Protein AF-A0A8H3LGA5-F1 (afdb_monomer_lite)

Organism: NCBI:txid94130

Radius of gyration: 22.81 Å; chains: 1; bounding box: 51×52×72 Å

Sequence (312 aa):
MRKHITNTSYFEELDINDTTAGVIRIVDDDLDWKPFFTKWEYNLRKLVKERYGKAQAGRDFMNAYFDWDAAVFPQPYGLIKLHKQPPKLRYI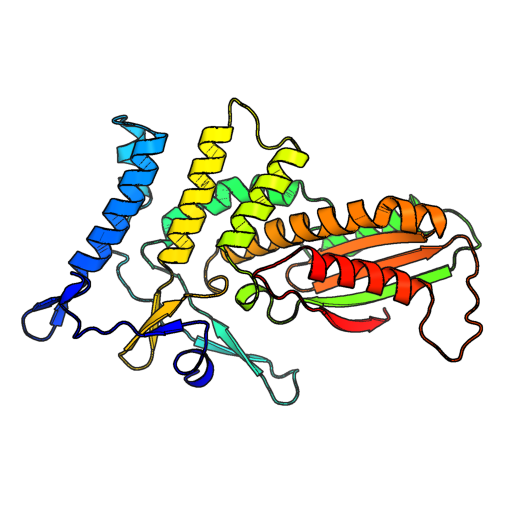TPMVGWMNKKVAVYVVGFLQLYIEKCKWILAFSTQLINLIEADISNRLLVSQNKSLWVGTFDVQDMYNQIDYCEALQIIYDFAKEEGWVDSKNKKHWNFVLNLVHWVCQTAYITYDGHFYKQIRGLPMGSLLSPVIANLFMTGVEDKATKALESYYETVSTTLAYYQYLDDIIIITTSHMVRIDDSEGCSPLEEDAGTLLCEISKAVVDSSIAFDYTGDA

pLDDT: mean 87.79, std 10.49, range [47.19, 98.38]

Secondary structure (DSSP, 8-state):
-HHHHTTSSSEEE--TT-GGGS--EEETTEEE-HHHHHHHHHHHHHHHHHHHTTSHHHHHHHHHH--SS-B-PPPPEEEEETTSSSPEEEEE---TTBTTHHHHHHHHHHHHHHHTT-SSB-SSTTHHHHHHHHHIIIIISSSTT-EEEEEEEEETTHHHH--HHHHHHHHHHHHHHTT---TTTHHHHHHHHHHHHHHHHT-EEEETTEEEEE-SS--TT-TTHHHHHHHHHHHHHHHHHHHHHHHHHHHTEEEEEEEETTEEEEEEEESS----SSSS--HHHHHHHHHHHHHHHT-SSS---EEEEEE-

Foldseek 3Di:
DCCVEPVDPFKDFDDQVPCVPQQWDQDPNDIHRVSNLVVLLVLLLVLLCLQQPPDPVSVVCSVQQFDPVLCDFFAKDWDWQVVDVVIDTDIARACVSHRLQSLLVVLCVVLVVVLVVQPQEDPDPVVVVVVVVVCCCPPFPVDPQKDKWKFKKFWPVQQQQDFLVQLLVLLVVLCVVVVVDDPVCVSVSVSSSSSSVSSLQRRKHDDPNIIIRRPGGHRRNHPNSQSSSSSSLSSLLVQLCVVCVVVCVVQQKDWRWHDHRRMIMIMIMHNDPPDDPDPDDDVRVVVVVSSQVSSQVSDDRGGIDMDTPDID

Structure (mmCIF, N/CA/C/O backbone):
data_AF-A0A8H3LGA5-F1
#
_entry.id   AF-A0A8H3LGA5-F1
#
loop_
_atom_site.group_PDB
_atom_site.id
_atom_site.type_symbol
_atom_site.label_atom_id
_atom_site.label_alt_id
_atom_site.label_comp_id
_atom_site.label_asym_id
_atom_site.label_entity_id
_atom_site.label_seq_id
_atom_site.pdbx_PDB_ins_code
_atom_site.Cartn_x
_atom_site.Cartn_y
_atom_site.Cartn_z
_atom_site.occupancy
_atom_site.B_iso_or_equiv
_atom_site.auth_seq_id
_atom_site.auth_comp_id
_atom_site.auth_asym_id
_atom_site.auth_atom_id
_atom_site.pdbx_PDB_model_num
ATOM 1 N N . MET A 1 1 ? -5.546 -22.488 7.099 1.00 85.19 1 MET A N 1
ATOM 2 C CA . MET A 1 1 ? -5.788 -21.220 7.812 1.00 85.19 1 MET A CA 1
ATOM 3 C C . MET A 1 1 ? -4.874 -21.066 9.021 1.00 85.19 1 MET A C 1
ATOM 5 O O . MET A 1 1 ? -4.007 -20.218 8.938 1.00 85.19 1 MET A O 1
ATOM 9 N N . ARG A 1 2 ? -4.952 -21.925 10.054 1.00 85.94 2 ARG A N 1
ATOM 10 C CA . ARG A 1 2 ? -4.092 -21.889 11.265 1.00 85.94 2 ARG A CA 1
ATOM 11 C C . ARG A 1 2 ? -2.638 -21.444 11.040 1.00 85.94 2 ARG A C 1
ATOM 13 O O . ARG A 1 2 ? -2.214 -20.461 11.626 1.00 85.94 2 ARG A O 1
ATOM 20 N N . LYS A 1 3 ? -1.910 -22.098 10.120 1.00 85.94 3 LYS A N 1
ATOM 21 C CA . LYS A 1 3 ? -0.508 -21.764 9.788 1.00 85.94 3 LYS A CA 1
ATOM 22 C C . LYS A 1 3 ? -0.273 -20.310 9.344 1.00 85.94 3 LYS A C 1
ATOM 24 O O . LYS A 1 3 ? 0.838 -19.840 9.502 1.00 85.94 3 LYS A O 1
ATOM 29 N N . HIS A 1 4 ? -1.275 -19.629 8.785 1.00 85.44 4 HIS A N 1
ATOM 30 C CA . HIS A 1 4 ? -1.175 -18.232 8.348 1.00 85.44 4 HIS A CA 1
ATOM 31 C C . HIS A 1 4 ? -1.470 -17.222 9.469 1.00 85.44 4 HIS A C 1
ATOM 33 O O . HIS A 1 4 ? -1.112 -16.058 9.327 1.00 85.44 4 HIS A O 1
ATOM 39 N N . ILE A 1 5 ? -2.096 -17.653 10.571 1.00 86.69 5 ILE A N 1
ATOM 40 C CA . ILE A 1 5 ? -2.553 -16.763 11.650 1.00 86.69 5 ILE A CA 1
ATOM 41 C C . ILE A 1 5 ? -1.759 -16.991 12.939 1.00 86.69 5 ILE A C 1
ATOM 43 O O . ILE A 1 5 ? -1.268 -16.037 13.515 1.00 86.69 5 ILE A O 1
ATOM 47 N N . THR A 1 6 ? -1.590 -18.236 13.391 1.00 82.94 6 THR A N 1
ATOM 48 C CA . THR A 1 6 ? -1.057 -18.499 14.744 1.00 82.94 6 THR A CA 1
ATOM 49 C C . THR A 1 6 ? 0.467 -18.584 14.810 1.00 82.94 6 THR A C 1
ATOM 51 O O . THR A 1 6 ? 1.045 -18.433 15.876 1.00 82.94 6 THR A O 1
ATOM 54 N N . ASN A 1 7 ? 1.132 -18.870 13.687 1.00 73.50 7 ASN A N 1
ATOM 55 C CA . ASN A 1 7 ? 2.577 -19.129 13.640 1.00 73.50 7 ASN A CA 1
ATOM 56 C C . ASN A 1 7 ? 3.253 -18.232 12.598 1.00 73.50 7 ASN A C 1
ATOM 58 O O . ASN A 1 7 ? 4.043 -18.711 11.781 1.00 73.50 7 ASN A O 1
ATOM 62 N N . THR A 1 8 ? 2.891 -16.951 12.565 1.00 80.94 8 THR A N 1
ATOM 63 C CA . THR A 1 8 ? 3.425 -16.001 11.586 1.00 80.94 8 THR A CA 1
ATOM 64 C C . THR A 1 8 ? 3.861 -14.705 12.245 1.00 80.94 8 THR A C 1
ATOM 66 O O . THR A 1 8 ? 3.435 -14.377 13.343 1.00 80.94 8 THR A O 1
ATOM 69 N N . SER A 1 9 ? 4.698 -13.947 11.540 1.00 84.25 9 SER A N 1
ATOM 70 C CA . SER A 1 9 ? 5.025 -12.561 11.878 1.00 84.25 9 SER A CA 1
ATOM 71 C C . SER A 1 9 ? 3.945 -11.566 11.429 1.00 84.25 9 SER A C 1
ATOM 73 O O . SER A 1 9 ? 4.131 -10.361 11.577 1.00 84.25 9 SER A O 1
ATOM 75 N N . TYR A 1 10 ? 2.835 -12.044 10.852 1.00 86.88 10 TYR A N 1
ATOM 76 C CA . TYR A 1 10 ? 1.768 -11.194 10.317 1.00 86.88 10 TYR A CA 1
ATOM 77 C C . TYR A 1 10 ? 0.690 -10.870 11.341 1.00 86.88 10 TYR A C 1
ATOM 79 O O . TYR A 1 10 ? 0.055 -9.819 11.235 1.00 86.88 10 TYR A O 1
ATOM 87 N N . PHE A 1 11 ? 0.490 -11.748 12.324 1.00 91.88 11 PHE A N 1
ATOM 88 C CA . PHE A 1 11 ? -0.564 -11.622 13.317 1.00 91.88 11 PHE A CA 1
ATOM 89 C C . PHE A 1 11 ? -0.024 -11.803 14.730 1.00 91.88 11 PHE A C 1
ATOM 91 O O . PHE A 1 11 ? 0.799 -12.674 14.991 1.00 91.88 11 PHE A O 1
ATOM 98 N N . GLU A 1 12 ? -0.535 -10.983 15.639 1.00 91.94 12 GLU A N 1
ATOM 99 C CA . GLU A 1 12 ? -0.275 -11.060 17.072 1.00 91.94 12 GLU A CA 1
ATOM 100 C C . GLU A 1 12 ? -1.580 -11.419 17.780 1.00 91.94 12 GLU A C 1
ATOM 102 O O . GLU A 1 12 ? -2.598 -10.752 17.574 1.00 91.94 12 GLU A O 1
ATOM 107 N N . GLU A 1 13 ? -1.572 -12.490 18.573 1.00 90.69 13 GLU A N 1
ATOM 108 C CA . GLU A 1 13 ? -2.734 -12.877 19.375 1.00 90.69 13 GLU A CA 1
ATOM 109 C C . GLU A 1 13 ? -2.942 -11.883 20.519 1.00 90.69 13 GLU A C 1
ATOM 111 O O . GLU A 1 13 ? -1.996 -11.494 21.201 1.00 90.69 13 GLU A O 1
ATOM 116 N N . LEU A 1 14 ? -4.188 -11.471 20.732 1.00 86.62 14 LEU A N 1
ATOM 117 C CA . LEU A 1 14 ? -4.560 -10.651 21.875 1.00 86.62 14 LEU A CA 1
ATOM 118 C C . LEU A 1 14 ? -4.757 -11.538 23.103 1.00 86.62 14 LEU A C 1
ATOM 120 O O . LEU A 1 14 ? -5.643 -12.394 23.111 1.00 86.62 14 LEU A O 1
ATOM 124 N N . ASP A 1 15 ? -3.996 -11.274 24.165 1.00 79.75 15 ASP A N 1
ATOM 125 C CA . ASP A 1 15 ? -4.268 -11.872 25.469 1.00 79.75 15 ASP A CA 1
ATOM 126 C C . ASP A 1 15 ? -5.510 -11.220 26.091 1.00 79.75 15 ASP A C 1
ATOM 128 O O . ASP A 1 15 ? -5.479 -10.096 26.593 1.00 79.75 15 ASP A O 1
ATOM 132 N N . ILE A 1 16 ? -6.632 -11.937 26.035 1.00 73.75 16 ILE A N 1
ATOM 133 C CA . ILE A 1 16 ? -7.909 -11.493 26.604 1.00 73.75 16 ILE A CA 1
ATOM 134 C C . ILE A 1 16 ? -7.923 -11.526 28.141 1.00 73.75 16 ILE A C 1
ATOM 136 O O . ILE A 1 16 ? -8.803 -10.917 28.750 1.00 73.75 16 ILE A O 1
ATOM 140 N N . ASN A 1 17 ? -6.961 -12.213 28.768 1.00 67.81 17 ASN A N 1
ATOM 141 C CA . ASN A 1 17 ? -6.813 -12.291 30.222 1.00 67.81 17 ASN A CA 1
ATOM 142 C C . ASN A 1 17 ? -5.864 -11.214 30.768 1.00 67.81 17 ASN A C 1
ATOM 144 O O . ASN A 1 17 ? -5.864 -10.944 31.974 1.00 67.81 17 ASN A O 1
ATOM 148 N N . ASP A 1 18 ? -5.092 -10.559 29.896 1.00 66.38 18 ASP A N 1
ATOM 149 C CA . ASP A 1 18 ? -4.253 -9.419 30.248 1.00 66.38 18 ASP A CA 1
ATOM 150 C C . ASP A 1 18 ? -5.116 -8.159 30.455 1.00 66.38 18 ASP A C 1
ATOM 152 O O . ASP A 1 18 ? -5.294 -7.286 29.599 1.00 66.38 18 ASP A O 1
ATOM 156 N N . THR A 1 19 ? -5.677 -8.060 31.659 1.00 53.44 19 THR A N 1
ATOM 157 C CA . THR A 1 19 ? -6.464 -6.901 32.111 1.00 53.44 19 THR A CA 1
ATOM 158 C C . THR A 1 19 ? -5.630 -5.626 32.300 1.00 53.44 19 THR A C 1
ATOM 160 O O . THR A 1 19 ? -6.195 -4.539 32.471 1.00 53.44 19 THR A O 1
ATOM 163 N N . THR A 1 20 ? -4.298 -5.710 32.219 1.00 50.62 20 THR A N 1
ATOM 164 C CA . THR A 1 20 ? -3.379 -4.614 32.556 1.00 50.62 20 THR A CA 1
ATOM 165 C C . THR A 1 20 ? -3.347 -3.492 31.513 1.00 50.62 20 THR A C 1
ATOM 167 O O . THR A 1 20 ? -2.878 -2.393 31.812 1.00 50.62 20 THR A O 1
ATOM 170 N N . ALA A 1 21 ? -3.911 -3.703 30.318 1.00 47.19 21 ALA A N 1
ATOM 171 C CA . ALA A 1 21 ? -3.937 -2.700 29.248 1.00 47.19 21 ALA A CA 1
ATOM 172 C C . ALA A 1 21 ? -5.324 -2.072 28.971 1.00 47.19 21 ALA A C 1
ATOM 174 O O . ALA A 1 21 ? -5.460 -1.283 28.030 1.00 47.19 21 ALA A O 1
ATOM 175 N N . GLY A 1 22 ? -6.358 -2.376 29.772 1.00 52.34 22 GLY A N 1
ATOM 176 C CA . GLY A 1 22 ? -7.701 -1.799 29.590 1.00 52.34 22 GLY A CA 1
ATOM 177 C C . GLY A 1 22 ? -8.329 -2.138 28.232 1.00 52.34 22 GLY A C 1
ATOM 178 O O . GLY A 1 22 ? -9.033 -1.313 27.652 1.00 52.34 22 GLY A O 1
ATOM 179 N N . VAL A 1 23 ? -8.012 -3.321 27.703 1.00 55.66 23 VAL A N 1
ATOM 180 C CA . VAL A 1 23 ? -8.328 -3.729 26.328 1.00 55.66 23 VAL A CA 1
ATOM 181 C C . VAL A 1 23 ? -9.693 -4.408 26.280 1.00 55.66 23 VAL A C 1
ATOM 183 O O . VAL A 1 23 ? -10.514 -4.036 25.453 1.00 55.66 23 VAL A O 1
ATOM 186 N N . ILE A 1 24 ? -9.984 -5.342 27.185 1.00 66.00 24 ILE A N 1
ATOM 187 C CA . ILE A 1 24 ? -11.225 -6.132 27.205 1.00 66.00 24 ILE A CA 1
ATOM 188 C C . ILE A 1 24 ? -11.650 -6.323 28.664 1.00 66.00 24 ILE A C 1
ATOM 190 O O . ILE A 1 24 ? -10.800 -6.398 29.554 1.00 66.00 24 ILE A O 1
ATOM 194 N N . ARG A 1 25 ? -12.956 -6.357 28.934 1.00 65.38 25 ARG A N 1
ATOM 195 C CA . ARG A 1 25 ? -13.506 -6.753 30.242 1.00 65.38 25 ARG A CA 1
ATOM 196 C C . ARG A 1 25 ? -14.306 -8.035 30.077 1.00 65.38 25 ARG A C 1
ATOM 198 O O . ARG A 1 25 ? -14.897 -8.238 29.029 1.00 65.38 25 ARG A O 1
ATOM 205 N N . ILE A 1 26 ? -14.352 -8.869 31.107 1.00 65.88 26 ILE A N 1
ATOM 206 C CA . ILE A 1 26 ? -15.317 -9.968 31.183 1.00 65.88 26 ILE A CA 1
ATOM 207 C C . ILE A 1 26 ? -16.444 -9.490 32.099 1.00 65.88 26 ILE A C 1
ATOM 209 O O . ILE A 1 26 ? -16.178 -9.068 33.228 1.00 65.88 26 ILE A O 1
ATOM 213 N N . VAL A 1 27 ? -17.674 -9.480 31.597 1.00 67.75 27 VAL A N 1
ATOM 214 C CA . VAL A 1 27 ? -18.881 -9.080 32.331 1.00 67.75 27 VAL A CA 1
ATOM 215 C C . VAL A 1 27 ? -19.890 -10.208 32.177 1.00 67.75 27 VAL A C 1
ATOM 217 O O . VAL A 1 27 ? -20.290 -10.499 31.060 1.00 67.75 27 VAL A O 1
ATOM 220 N N . ASP A 1 28 ? -20.274 -10.846 33.285 1.00 71.19 28 ASP A N 1
ATOM 221 C CA . ASP A 1 28 ? -21.236 -11.961 33.300 1.00 71.19 28 ASP A CA 1
ATOM 222 C C . ASP A 1 28 ? -20.875 -13.107 32.324 1.00 71.19 28 ASP A C 1
ATOM 224 O O . ASP A 1 28 ? -21.731 -13.619 31.613 1.00 71.19 28 ASP A O 1
ATOM 228 N N . ASP A 1 29 ? -19.590 -13.490 32.285 1.00 69.06 29 ASP A N 1
ATOM 229 C CA . ASP A 1 29 ? -18.992 -14.480 31.365 1.00 69.06 29 ASP A CA 1
ATOM 230 C C . ASP A 1 29 ? -18.956 -14.079 29.870 1.00 69.06 29 ASP A C 1
ATOM 232 O O . ASP A 1 29 ? -18.406 -14.819 29.050 1.00 69.06 29 ASP A O 1
ATOM 236 N N . ASP A 1 30 ? -19.417 -12.872 29.519 1.00 72.25 30 ASP A N 1
ATOM 237 C CA . ASP A 1 30 ? -19.314 -12.289 28.177 1.00 72.25 30 ASP A CA 1
ATOM 238 C C . ASP A 1 30 ? -18.120 -11.323 28.044 1.00 72.25 30 ASP A C 1
ATOM 240 O O . ASP A 1 30 ? -17.762 -10.579 28.962 1.00 72.25 30 ASP A O 1
ATOM 244 N N . LEU A 1 31 ? -17.504 -11.285 26.856 1.00 75.50 31 LEU A N 1
ATOM 245 C CA . LEU A 1 31 ? -16.425 -10.343 26.530 1.00 75.50 31 LEU A CA 1
ATOM 246 C C . LEU A 1 31 ? -16.997 -8.949 26.193 1.00 75.50 31 LEU A C 1
ATOM 248 O O . LEU A 1 31 ? -17.630 -8.756 25.154 1.00 75.50 31 LEU A O 1
ATOM 252 N N . ASP A 1 32 ? -16.715 -7.950 27.032 1.00 78.56 32 ASP A N 1
ATOM 253 C CA . ASP A 1 32 ? -16.985 -6.529 26.795 1.00 78.56 32 ASP A CA 1
ATOM 254 C C . ASP A 1 32 ? -15.804 -5.844 26.091 1.00 78.56 32 ASP A C 1
ATOM 256 O O . ASP A 1 32 ? -14.755 -5.538 26.672 1.00 78.56 32 ASP A O 1
ATOM 260 N N . TRP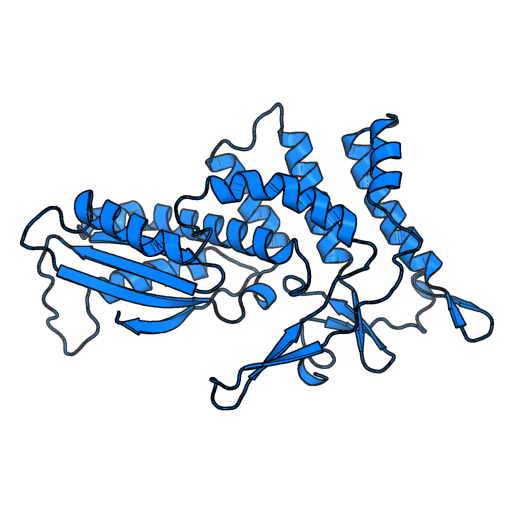 A 1 33 ? -16.025 -5.550 24.813 1.00 79.62 33 TRP A N 1
ATOM 261 C CA . TRP A 1 33 ? -15.074 -4.897 23.919 1.00 79.62 33 TRP A CA 1
ATOM 262 C C . TRP A 1 33 ? -15.128 -3.367 23.956 1.00 79.62 33 TRP A C 1
ATOM 264 O O . TRP A 1 33 ? -14.309 -2.709 23.310 1.00 79.62 33 TRP A O 1
ATOM 274 N N . LYS A 1 34 ? -16.062 -2.750 24.692 1.00 81.38 34 LYS A N 1
ATOM 275 C CA . LYS A 1 34 ? -16.199 -1.282 24.730 1.00 81.38 34 LYS A CA 1
ATOM 276 C C . LYS A 1 34 ? -14.901 -0.545 25.077 1.00 81.38 34 LYS A C 1
ATOM 278 O O . LYS A 1 34 ? -14.658 0.486 24.441 1.00 81.38 34 LYS A O 1
ATOM 283 N N . PRO A 1 35 ? -14.047 -1.009 26.014 1.00 82.38 35 PRO A N 1
ATOM 284 C CA . PRO A 1 35 ? -12.770 -0.349 26.290 1.00 82.38 35 PRO A CA 1
ATOM 285 C C . PRO A 1 35 ? -11.868 -0.276 25.050 1.00 82.38 35 PRO A C 1
ATOM 287 O O . PRO A 1 35 ? -11.319 0.785 24.737 1.00 82.38 35 PRO A O 1
ATOM 290 N N . PHE A 1 36 ? -11.804 -1.364 24.282 1.00 80.69 36 PHE A N 1
ATOM 291 C CA . PHE A 1 36 ? -11.071 -1.435 23.024 1.00 80.69 36 PHE A CA 1
ATOM 292 C C . PHE A 1 36 ? -11.588 -0.438 21.983 1.00 80.69 36 PHE A C 1
ATOM 294 O O . PHE A 1 36 ? -10.815 0.350 21.433 1.00 80.69 36 PHE A O 1
ATOM 301 N N . PHE A 1 37 ? -12.901 -0.425 21.738 1.00 85.44 37 PHE A N 1
ATOM 302 C CA . PHE A 1 37 ? -13.519 0.511 20.793 1.00 85.44 37 PHE A CA 1
ATOM 303 C C . PHE A 1 37 ? -13.337 1.966 21.234 1.00 85.44 37 PHE A C 1
ATOM 305 O O . PHE A 1 37 ? -13.025 2.821 20.409 1.00 85.44 37 PHE A O 1
ATOM 312 N N . THR A 1 38 ? -13.422 2.237 22.538 1.00 89.06 38 THR A N 1
ATOM 313 C CA . THR A 1 38 ? -13.193 3.572 23.113 1.00 89.06 38 THR A CA 1
ATOM 314 C C . THR A 1 38 ? -11.777 4.069 22.848 1.00 89.06 38 THR A C 1
ATOM 316 O O . THR A 1 38 ? -11.589 5.234 22.501 1.00 89.06 38 THR A O 1
ATOM 319 N N . LYS A 1 39 ? -10.769 3.197 22.950 1.00 89.19 39 LYS A N 1
ATOM 320 C CA . LYS A 1 39 ? -9.382 3.546 22.613 1.00 89.19 39 LYS A CA 1
ATOM 321 C C . LYS A 1 39 ? -9.252 3.966 21.146 1.00 89.19 39 LYS A C 1
ATOM 323 O O . LYS A 1 39 ? -8.622 4.985 20.853 1.00 89.19 39 LYS A O 1
ATOM 328 N N . TRP A 1 40 ? -9.844 3.208 20.225 1.00 91.19 40 TRP A N 1
ATOM 329 C CA . TRP A 1 40 ? -9.755 3.509 18.793 1.00 91.19 40 TRP A CA 1
ATOM 330 C C . TRP A 1 40 ? -10.550 4.742 18.393 1.00 91.19 40 TRP A C 1
ATOM 332 O O . TRP A 1 40 ? -10.045 5.558 17.617 1.00 91.19 40 TRP A O 1
ATOM 342 N N . GLU A 1 41 ? -11.730 4.914 18.977 1.00 93.88 41 GLU A N 1
ATOM 343 C CA . GLU A 1 41 ? -12.544 6.115 18.839 1.00 93.88 41 GLU A CA 1
ATOM 344 C C . GLU A 1 41 ? -11.779 7.355 19.305 1.00 93.88 41 GLU A C 1
ATOM 346 O O . GLU A 1 41 ? -11.677 8.334 18.562 1.00 93.88 41 GLU A O 1
ATOM 351 N N . TYR A 1 42 ? -11.169 7.293 20.491 1.00 94.81 42 TYR A N 1
ATOM 352 C CA . TYR A 1 42 ? -10.384 8.389 21.049 1.00 94.81 42 TYR A CA 1
ATOM 353 C C . TYR A 1 42 ? -9.205 8.759 20.141 1.00 94.81 42 TYR A C 1
ATOM 355 O O . TYR A 1 42 ? -8.976 9.942 19.861 1.00 94.81 42 TYR A O 1
ATOM 363 N N . ASN A 1 43 ? -8.480 7.756 19.636 1.00 95.19 43 ASN A N 1
ATOM 364 C CA . ASN A 1 43 ? -7.368 7.962 18.710 1.00 95.19 43 ASN A CA 1
ATOM 365 C C . ASN A 1 43 ? -7.834 8.641 17.414 1.00 95.19 43 ASN A C 1
ATOM 367 O O . ASN A 1 43 ? -7.222 9.621 16.988 1.00 95.19 43 ASN A O 1
ATOM 371 N N . LEU A 1 44 ? -8.948 8.190 16.826 1.00 96.88 44 LEU A N 1
ATOM 372 C CA . LEU A 1 44 ? -9.520 8.819 15.634 1.00 96.88 44 LEU A CA 1
ATOM 373 C C . LEU A 1 44 ? -9.960 10.259 15.922 1.00 96.88 44 LEU A C 1
ATOM 375 O O . LEU A 1 44 ? -9.620 11.183 15.182 1.00 96.88 44 LEU A O 1
ATOM 379 N N . ARG A 1 45 ? -10.660 10.479 17.038 1.00 96.56 45 ARG A N 1
ATOM 380 C CA . ARG A 1 45 ? -11.123 11.802 17.467 1.00 96.56 45 ARG A CA 1
ATOM 381 C C . ARG A 1 45 ? -9.967 12.778 17.650 1.00 96.56 45 ARG A C 1
ATOM 383 O O . ARG A 1 45 ? -10.116 13.956 17.319 1.00 96.56 45 ARG A O 1
ATOM 390 N N . LYS A 1 46 ? -8.818 12.315 18.150 1.00 96.88 46 LYS A N 1
ATOM 391 C CA . LYS A 1 46 ? -7.602 13.130 18.257 1.00 96.88 46 LYS A CA 1
ATOM 392 C C . LYS A 1 46 ? -7.131 13.600 16.876 1.00 96.88 46 LYS A C 1
ATOM 394 O O . LYS A 1 46 ? -6.969 14.806 16.695 1.00 96.88 46 LYS A O 1
ATOM 399 N N . LEU A 1 47 ? -7.025 12.696 15.899 1.00 97.19 47 LEU A N 1
ATOM 400 C CA . LEU A 1 47 ? -6.646 13.034 14.517 1.00 97.19 47 LEU A CA 1
ATOM 401 C C . LEU A 1 47 ? -7.625 14.033 13.880 1.00 97.19 47 LEU A C 1
ATOM 403 O O . LEU A 1 47 ? -7.230 15.027 13.268 1.00 97.19 47 LEU A O 1
ATOM 407 N N . VAL A 1 48 ? -8.926 13.812 14.070 1.00 97.44 48 VAL A N 1
ATOM 408 C CA . VAL A 1 48 ? -9.985 14.698 13.561 1.00 97.44 48 VAL A CA 1
ATOM 409 C C . VAL A 1 48 ? -9.904 16.080 14.211 1.00 97.44 48 VAL A C 1
ATOM 411 O O . VAL A 1 48 ? -10.041 17.098 13.531 1.00 97.44 48 VAL A O 1
ATOM 414 N N . LYS A 1 49 ? -9.622 16.151 15.515 1.00 96.06 49 LYS A N 1
ATOM 415 C CA . LYS A 1 49 ? -9.445 17.415 16.240 1.00 96.06 49 LYS A CA 1
ATOM 416 C C . LYS A 1 49 ? -8.193 18.170 15.792 1.00 96.06 49 LYS A C 1
ATOM 418 O O . LYS A 1 49 ? -8.236 19.394 15.719 1.00 96.06 49 LYS A O 1
ATOM 423 N N . GLU A 1 50 ? -7.106 17.479 15.461 1.00 95.44 50 GLU A N 1
ATOM 424 C CA . GLU A 1 50 ? -5.906 18.104 14.884 1.00 95.44 50 GLU A CA 1
ATOM 425 C C . GLU A 1 50 ? -6.205 18.761 13.525 1.00 95.44 50 GLU A C 1
ATOM 427 O O . GLU A 1 50 ? -5.675 19.833 13.224 1.00 95.44 50 GLU A O 1
ATOM 432 N N . ARG A 1 51 ? -7.113 18.177 12.728 1.00 94.75 51 ARG A N 1
ATOM 433 C CA . ARG A 1 51 ? -7.531 18.726 11.429 1.00 94.75 51 ARG A CA 1
ATOM 434 C C . ARG A 1 51 ? -8.563 19.852 11.532 1.00 94.75 51 ARG A C 1
ATOM 436 O O . ARG A 1 51 ? -8.404 20.874 10.862 1.00 94.75 51 ARG A O 1
ATOM 443 N N . TYR A 1 52 ? -9.626 19.654 12.309 1.00 95.50 52 TYR A N 1
ATOM 444 C CA . TYR A 1 52 ? -10.818 20.517 12.318 1.00 95.50 52 TYR A CA 1
ATOM 445 C C . TYR A 1 52 ? -10.965 21.365 13.593 1.00 95.50 52 TYR A C 1
ATOM 447 O O . TYR A 1 52 ? -11.869 22.197 13.690 1.00 95.50 52 TYR A O 1
ATOM 455 N N . GLY A 1 53 ? -10.110 21.179 14.600 1.00 93.19 53 GLY A N 1
ATOM 456 C CA . GLY A 1 53 ? -10.241 21.853 15.890 1.00 93.19 53 GLY A CA 1
ATOM 457 C C . GLY A 1 53 ? -11.559 21.507 16.592 1.00 93.19 53 GLY A C 1
ATOM 458 O O . GLY A 1 53 ? -11.954 20.347 16.674 1.00 93.19 53 GLY A O 1
ATOM 459 N N . LYS A 1 54 ? -12.250 22.527 17.118 1.00 89.50 54 LYS A N 1
ATOM 460 C CA . LYS A 1 54 ? -13.574 22.394 17.768 1.00 89.50 54 LYS A CA 1
ATOM 461 C C . LYS A 1 54 ? -14.755 22.600 16.799 1.00 89.50 54 LYS A C 1
ATOM 463 O O . LYS A 1 54 ? -15.893 22.753 17.253 1.00 89.50 54 LYS A O 1
ATOM 468 N N . ALA A 1 55 ? -14.492 22.653 15.492 1.00 93.06 55 ALA A N 1
ATOM 469 C CA . ALA A 1 55 ? -15.501 22.952 14.482 1.00 93.06 55 ALA A CA 1
ATOM 470 C C . ALA A 1 55 ? -16.574 21.855 14.369 1.00 93.06 55 ALA A C 1
ATOM 472 O O . ALA A 1 55 ? -16.325 20.687 14.674 1.00 93.06 55 ALA A O 1
ATOM 473 N N . GLN A 1 56 ? -17.758 22.236 13.873 1.00 95.00 56 GLN A N 1
ATOM 474 C CA . GLN A 1 56 ? -18.864 21.307 13.606 1.00 95.00 56 GLN A CA 1
ATOM 475 C C . GLN A 1 56 ? -18.446 20.190 12.638 1.00 95.00 56 GLN A C 1
ATOM 477 O O . GLN A 1 56 ? -18.716 19.031 12.922 1.00 95.00 56 GLN A O 1
ATOM 482 N N . ALA A 1 57 ? -17.647 20.513 11.615 1.00 94.81 57 ALA A N 1
ATOM 483 C CA . ALA A 1 57 ? -17.126 19.541 10.652 1.00 94.81 57 ALA A CA 1
ATOM 484 C C . ALA A 1 57 ? -16.389 18.349 11.297 1.00 94.81 57 ALA A C 1
ATOM 486 O O . ALA A 1 57 ? -16.465 17.233 10.797 1.00 94.81 57 ALA A O 1
ATOM 487 N N . GLY A 1 58 ? -15.699 18.555 12.429 1.00 96.00 58 GLY A N 1
ATOM 488 C CA . GLY A 1 58 ? -15.055 17.456 13.154 1.00 96.00 58 GLY A CA 1
ATOM 489 C C . GLY A 1 58 ? -16.062 16.527 13.840 1.00 96.00 58 GLY A C 1
ATOM 490 O O . GLY A 1 58 ? -15.868 15.315 13.865 1.00 96.00 58 GLY A O 1
ATOM 491 N N . ARG A 1 59 ? -17.164 17.079 14.369 1.00 95.00 59 ARG A N 1
ATOM 492 C CA . ARG A 1 59 ? -18.274 16.277 14.911 1.00 95.00 59 ARG A CA 1
ATOM 493 C C . ARG A 1 59 ? -18.979 15.513 13.796 1.00 95.00 59 ARG A C 1
ATOM 495 O O . ARG A 1 59 ? -19.214 14.320 13.951 1.00 95.00 59 ARG A O 1
ATOM 502 N N . ASP A 1 60 ? -19.235 16.179 12.674 1.00 97.12 60 ASP A N 1
ATOM 503 C CA . ASP A 1 60 ? -19.878 15.573 11.506 1.00 97.12 60 ASP A CA 1
ATOM 504 C C . ASP A 1 60 ? -19.039 14.414 10.957 1.00 97.12 60 ASP A C 1
ATOM 506 O O . ASP A 1 60 ? -19.581 13.352 10.662 1.00 97.12 60 ASP A O 1
ATOM 510 N N . PHE A 1 61 ? -17.710 14.571 10.909 1.00 97.19 61 PHE A N 1
ATOM 511 C CA . PHE A 1 61 ? -16.799 13.493 10.528 1.00 97.19 61 PHE A CA 1
ATOM 512 C C . PHE A 1 61 ? -16.932 12.281 11.458 1.00 97.19 61 PHE A C 1
ATOM 514 O O . PHE A 1 61 ? -17.118 11.165 10.980 1.00 97.19 61 PHE A O 1
ATOM 521 N N . MET A 1 62 ? -16.859 12.479 12.779 1.00 96.12 62 MET A N 1
ATOM 522 C CA . MET A 1 62 ? -16.967 11.362 13.728 1.00 96.12 62 MET A CA 1
ATOM 523 C C . MET A 1 62 ? -18.313 10.643 13.599 1.00 96.12 62 MET A C 1
ATOM 525 O O . MET A 1 62 ? -18.335 9.419 13.567 1.00 96.12 62 MET A O 1
ATOM 529 N N . ASN A 1 63 ? -19.411 11.390 13.454 1.00 94.81 63 ASN A N 1
ATOM 530 C CA . ASN A 1 63 ? -20.752 10.822 13.297 1.00 94.81 63 ASN A CA 1
ATOM 531 C C . ASN A 1 63 ? -20.919 10.046 11.981 1.00 94.81 63 ASN A C 1
ATOM 533 O O . ASN A 1 63 ? -21.649 9.060 11.933 1.00 94.81 63 ASN A O 1
ATOM 537 N N . ALA A 1 64 ? -20.268 10.496 10.906 1.00 95.19 64 ALA A N 1
ATOM 538 C CA . ALA A 1 64 ? -20.354 9.848 9.603 1.00 95.19 64 ALA A CA 1
ATOM 539 C C . ALA A 1 64 ? -19.467 8.598 9.506 1.00 95.19 64 ALA A C 1
ATOM 541 O O . ALA A 1 64 ? -19.862 7.615 8.875 1.00 95.19 64 ALA A O 1
ATOM 542 N N . TYR A 1 65 ? -18.271 8.632 10.103 1.00 94.88 65 TYR A N 1
ATOM 543 C CA . TYR A 1 65 ? -17.215 7.659 9.809 1.00 94.88 65 TYR A CA 1
ATOM 544 C C . TYR A 1 65 ? -16.822 6.742 10.970 1.00 94.88 65 TYR A C 1
ATOM 546 O O . TYR A 1 65 ? -16.138 5.754 10.713 1.00 94.88 65 TYR A O 1
ATOM 554 N N . PHE A 1 66 ? -17.254 7.006 12.206 1.00 91.88 66 PHE A N 1
ATOM 555 C CA . PHE A 1 66 ? -17.085 6.068 13.316 1.00 91.8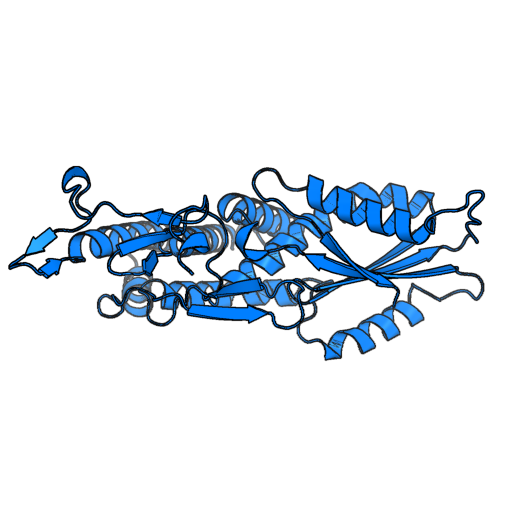8 66 PHE A CA 1
ATOM 556 C C . PHE A 1 66 ? -18.429 5.444 13.687 1.00 91.88 66 PHE A C 1
ATOM 558 O O . PHE A 1 66 ? -19.390 6.150 13.981 1.00 91.88 66 PHE A O 1
ATOM 565 N N . ASP A 1 67 ? -18.493 4.117 13.659 1.00 84.75 67 ASP A N 1
ATOM 566 C CA . ASP A 1 67 ? -19.715 3.360 13.898 1.00 84.75 67 ASP A CA 1
ATOM 567 C C . ASP A 1 67 ? -19.508 2.416 15.084 1.00 84.75 67 ASP A C 1
ATOM 569 O O . ASP A 1 67 ? -18.744 1.454 14.992 1.00 84.75 67 ASP A O 1
ATOM 573 N N . TRP A 1 68 ? -20.161 2.730 16.203 1.00 84.00 68 TRP A N 1
ATOM 574 C CA . TRP A 1 68 ? -20.092 1.933 17.428 1.00 84.00 68 TRP A CA 1
ATOM 575 C C . TRP A 1 68 ? -20.795 0.581 17.292 1.00 84.00 68 TRP A C 1
ATOM 577 O O . TRP A 1 68 ? -20.431 -0.355 18.002 1.00 84.00 68 TRP A O 1
ATOM 587 N N . ASP A 1 69 ? -21.750 0.463 16.368 1.00 81.75 69 ASP A N 1
ATOM 588 C CA . ASP A 1 69 ? -22.528 -0.757 16.157 1.00 81.75 69 ASP A CA 1
ATOM 589 C C . ASP A 1 69 ? -21.836 -1.705 15.156 1.00 81.75 69 ASP A C 1
ATOM 591 O O . ASP A 1 69 ? -22.134 -2.898 15.104 1.00 81.75 69 ASP A O 1
ATOM 595 N N . ALA A 1 70 ? -20.837 -1.216 14.408 1.00 77.50 70 ALA A N 1
ATOM 596 C CA . ALA A 1 70 ? -20.003 -1.989 13.476 1.00 77.50 70 ALA A CA 1
ATOM 597 C C . ALA A 1 70 ? -18.878 -2.796 14.173 1.00 77.50 70 ALA A C 1
ATOM 599 O O . ALA A 1 70 ? -17.790 -3.005 13.630 1.00 77.50 70 ALA A O 1
ATOM 600 N N . ALA A 1 71 ? -19.128 -3.242 15.403 1.00 72.06 71 ALA A N 1
ATOM 601 C CA . ALA A 1 71 ? -18.180 -3.917 16.286 1.00 72.06 71 ALA A CA 1
ATOM 602 C C . ALA A 1 71 ? -18.059 -5.436 16.029 1.00 72.06 71 ALA A C 1
ATOM 604 O O . ALA A 1 71 ? -17.788 -6.209 16.947 1.00 72.06 71 ALA A O 1
ATOM 605 N N . VAL A 1 72 ? -18.267 -5.888 14.790 1.00 82.44 72 VAL A N 1
ATOM 606 C CA . VAL A 1 72 ? -18.229 -7.316 14.439 1.00 82.44 72 VAL A CA 1
ATOM 607 C C . VAL A 1 72 ? -16.839 -7.689 13.942 1.00 82.44 72 VAL A C 1
ATOM 609 O O . VAL A 1 72 ? -16.449 -7.296 12.844 1.00 82.44 72 VAL A O 1
ATOM 612 N N . PHE A 1 73 ? -16.095 -8.453 14.744 1.00 86.19 73 PHE A N 1
ATOM 613 C CA . PHE A 1 73 ? -14.741 -8.878 14.389 1.00 86.19 73 PHE A CA 1
ATOM 614 C C . PHE A 1 73 ? -14.723 -9.658 13.063 1.00 86.19 73 PHE A C 1
ATOM 616 O O . PHE A 1 73 ? -15.432 -10.656 12.925 1.00 86.19 73 PHE A O 1
ATOM 623 N N . PRO A 1 74 ? -13.888 -9.242 12.096 1.00 91.19 74 PRO A N 1
ATOM 624 C CA . PRO A 1 74 ? -13.680 -9.956 10.845 1.00 91.19 74 PRO A CA 1
ATOM 625 C C . PRO A 1 74 ? -13.264 -11.414 11.038 1.00 91.19 74 PRO A C 1
ATOM 627 O O . PRO A 1 74 ? -12.258 -11.698 11.687 1.00 91.19 74 PRO A O 1
ATOM 630 N N . GLN A 1 75 ? -13.975 -12.340 10.398 1.00 92.44 75 GLN A N 1
ATOM 631 C CA . GLN A 1 75 ? -13.569 -13.743 10.339 1.00 92.44 75 GLN A CA 1
ATOM 632 C C . GLN A 1 75 ? -12.844 -14.019 9.011 1.00 92.44 75 GLN A C 1
ATOM 634 O O . GLN A 1 75 ? -13.439 -13.845 7.944 1.00 92.44 75 GLN A O 1
ATOM 639 N N . PRO A 1 76 ? -11.569 -14.442 9.028 1.00 92.81 76 PRO A N 1
ATOM 640 C CA . PRO A 1 76 ? -10.814 -14.687 7.816 1.00 92.81 76 PRO A CA 1
ATOM 641 C C . PRO A 1 76 ? -11.295 -15.960 7.120 1.00 92.81 76 PRO A C 1
ATOM 643 O O . PRO A 1 76 ? -11.631 -16.960 7.757 1.00 92.81 76 PRO A O 1
ATOM 646 N N . TYR A 1 77 ? -11.247 -15.955 5.793 1.00 92.62 77 TYR A N 1
ATOM 647 C CA . TYR A 1 77 ? -11.547 -17.123 4.966 1.00 92.62 77 TYR A CA 1
ATOM 648 C C . TYR A 1 77 ? -10.446 -17.347 3.936 1.00 92.62 77 TYR A C 1
ATOM 650 O O . TYR A 1 77 ? -9.611 -16.481 3.689 1.00 92.62 77 TYR A O 1
ATOM 658 N N . GLY A 1 78 ? -10.388 -18.554 3.379 1.00 91.69 78 GLY A N 1
ATOM 659 C CA . GLY A 1 78 ? -9.327 -18.959 2.467 1.00 91.69 78 GLY A CA 1
ATOM 660 C C . GLY A 1 78 ? -9.851 -19.263 1.073 1.00 91.69 78 GLY A C 1
ATOM 661 O O . GLY A 1 78 ? -10.857 -19.949 0.925 1.00 91.69 78 GLY A O 1
ATOM 662 N N . LEU A 1 79 ? -9.127 -18.798 0.062 1.00 91.88 79 LEU A N 1
ATOM 663 C CA . LEU A 1 79 ? -9.315 -19.142 -1.341 1.00 91.88 79 LEU A CA 1
ATOM 664 C C . LEU A 1 79 ? -8.137 -20.011 -1.785 1.00 91.88 79 LEU A C 1
ATOM 666 O O . LEU A 1 79 ? -6.977 -19.648 -1.587 1.00 91.88 79 LEU A O 1
ATOM 670 N N . ILE A 1 80 ? -8.411 -21.177 -2.364 1.00 90.75 80 ILE A N 1
ATOM 671 C CA . ILE A 1 80 ? -7.357 -22.099 -2.802 1.00 90.75 80 ILE A CA 1
ATOM 672 C C . ILE A 1 80 ? -6.912 -21.707 -4.214 1.00 90.75 80 ILE A C 1
ATOM 674 O O . ILE A 1 80 ? -7.708 -21.715 -5.151 1.00 90.75 80 ILE A O 1
ATOM 678 N N . LYS A 1 81 ? -5.623 -21.401 -4.385 1.00 87.12 81 LYS A N 1
ATOM 679 C CA . LYS A 1 81 ? -4.988 -21.218 -5.695 1.00 87.12 81 LYS A CA 1
ATOM 680 C C . LYS A 1 81 ? -4.690 -22.590 -6.307 1.00 87.12 81 LYS A C 1
ATOM 682 O O . LYS A 1 81 ? -3.602 -23.130 -6.120 1.00 87.12 81 LYS A O 1
ATOM 687 N N . LEU A 1 82 ? -5.668 -23.149 -7.027 1.00 89.25 82 LEU A N 1
ATOM 688 C CA . LEU A 1 82 ? -5.588 -24.485 -7.643 1.00 89.25 82 LEU A CA 1
ATOM 689 C C . LEU A 1 82 ? -4.521 -24.608 -8.747 1.00 89.25 82 LEU A C 1
ATOM 691 O O . LEU A 1 82 ? -4.074 -25.711 -9.034 1.00 89.25 82 LEU A O 1
ATOM 695 N N . HIS A 1 83 ? -4.109 -23.493 -9.354 1.00 82.31 83 HIS A N 1
ATOM 696 C CA . HIS A 1 83 ? -3.126 -23.464 -10.442 1.00 82.31 83 HIS A CA 1
ATOM 697 C C . HIS A 1 83 ? -1.658 -23.501 -9.967 1.00 82.31 83 HIS A C 1
ATOM 699 O O . HIS A 1 83 ? -0.761 -23.625 -10.793 1.00 82.31 83 HIS A O 1
ATOM 705 N N . LYS A 1 84 ? -1.379 -23.373 -8.659 1.00 81.12 84 LYS A N 1
ATOM 706 C CA . LYS A 1 84 ? -0.019 -23.514 -8.100 1.00 81.12 84 LYS A CA 1
ATOM 707 C C . LYS A 1 84 ? 0.202 -24.968 -7.657 1.00 81.12 84 LYS A C 1
ATOM 709 O O . LYS A 1 84 ? -0.739 -25.622 -7.212 1.00 81.12 84 LYS A O 1
ATOM 714 N N . GLN A 1 85 ? 1.439 -25.457 -7.745 1.00 85.12 85 GLN A N 1
ATOM 715 C CA . GLN A 1 85 ? 1.822 -26.805 -7.311 1.00 85.12 85 GLN A CA 1
ATOM 716 C C . GLN A 1 85 ? 2.907 -26.728 -6.217 1.00 85.12 85 GLN A C 1
ATOM 718 O O . GLN A 1 85 ? 4.000 -26.243 -6.503 1.00 85.12 85 GLN A O 1
ATOM 723 N N . PRO A 1 86 ? 2.633 -27.164 -4.967 1.00 89.12 86 PRO A N 1
ATOM 724 C CA . PRO A 1 86 ? 1.327 -27.602 -4.462 1.00 89.12 86 PRO A CA 1
ATOM 725 C C . PRO A 1 86 ? 0.315 -26.438 -4.383 1.00 89.12 86 PRO A C 1
ATOM 727 O O . PRO A 1 86 ? 0.734 -25.273 -4.333 1.00 89.12 86 PRO A O 1
ATOM 730 N N . PRO A 1 87 ? -1.005 -26.719 -4.328 1.00 88.19 87 PRO A N 1
ATOM 731 C CA . PRO A 1 87 ? -2.018 -25.680 -4.164 1.00 88.19 87 PRO A CA 1
ATOM 732 C C . PRO A 1 87 ? -1.731 -24.800 -2.946 1.00 88.19 87 PRO A C 1
ATOM 734 O O . PRO A 1 87 ? -1.518 -25.295 -1.836 1.00 88.19 87 PRO A O 1
ATOM 737 N N . LYS A 1 88 ? -1.734 -23.480 -3.149 1.00 88.56 88 LYS A N 1
ATOM 738 C CA . LYS A 1 88 ? -1.476 -22.490 -2.092 1.00 88.56 88 LYS A CA 1
ATOM 739 C C . LYS A 1 88 ? -2.788 -21.892 -1.585 1.00 88.56 88 LYS A C 1
ATOM 741 O O . LYS A 1 88 ? -3.699 -21.631 -2.367 1.00 88.56 88 LYS A O 1
ATOM 746 N N . LEU A 1 89 ? -2.887 -21.638 -0.281 1.00 88.81 89 LEU A N 1
ATOM 747 C CA . LEU A 1 89 ? -4.022 -20.924 0.307 1.00 88.81 89 LEU A CA 1
ATOM 748 C C . LEU A 1 89 ? -3.762 -19.413 0.257 1.00 88.81 89 LEU A C 1
ATOM 750 O O . LEU A 1 89 ? -2.751 -18.951 0.779 1.00 88.81 89 LEU A O 1
ATOM 754 N N . ARG A 1 90 ? -4.688 -18.645 -0.317 1.00 88.19 90 ARG A N 1
ATOM 755 C CA . ARG A 1 90 ? -4.767 -17.186 -0.169 1.00 88.19 90 ARG A CA 1
ATOM 756 C C . ARG A 1 90 ? -5.795 -16.898 0.919 1.00 88.19 90 ARG A C 1
ATOM 758 O O . ARG A 1 90 ? -6.981 -17.138 0.709 1.00 88.19 90 ARG A O 1
ATOM 765 N N . TYR A 1 91 ? -5.355 -16.458 2.093 1.00 90.00 91 TYR A N 1
ATOM 766 C CA . TYR A 1 91 ? -6.291 -16.010 3.122 1.00 90.00 91 TYR A CA 1
ATOM 767 C C . TYR A 1 91 ? -6.770 -14.593 2.806 1.00 90.00 91 TYR A C 1
ATOM 769 O O . TYR A 1 91 ? -6.051 -13.810 2.195 1.00 90.00 91 TYR A O 1
ATOM 777 N N . ILE A 1 92 ? -7.987 -14.274 3.222 1.00 91.31 92 ILE A N 1
ATOM 778 C CA . ILE A 1 92 ? -8.578 -12.945 3.141 1.00 91.31 92 ILE A CA 1
ATOM 779 C C . ILE A 1 92 ? -9.017 -12.564 4.546 1.00 91.31 92 ILE A C 1
ATOM 781 O O . ILE A 1 92 ? -9.637 -13.371 5.238 1.00 91.31 92 ILE A O 1
ATOM 785 N N . THR A 1 93 ? -8.702 -11.338 4.955 1.00 90.31 93 THR A N 1
ATOM 786 C CA . THR A 1 93 ? -9.170 -10.722 6.200 1.00 90.31 93 THR A CA 1
ATOM 787 C C . THR A 1 93 ? -10.295 -9.739 5.866 1.00 90.31 93 THR A C 1
ATOM 789 O O . THR A 1 93 ? -10.026 -8.572 5.578 1.00 90.31 93 THR A O 1
ATOM 792 N N . PRO A 1 94 ? -11.566 -10.186 5.799 1.00 89.19 94 PRO A N 1
ATOM 793 C CA . PRO A 1 94 ? -12.649 -9.346 5.310 1.00 89.19 94 PRO A CA 1
ATOM 794 C C . PRO A 1 94 ? -12.970 -8.250 6.318 1.00 89.19 94 PRO A C 1
ATOM 796 O O . PRO A 1 94 ? -13.753 -8.451 7.238 1.00 89.19 94 PRO A O 1
ATOM 799 N N . MET A 1 95 ? -12.453 -7.047 6.092 1.00 86.19 95 MET A N 1
ATOM 800 C CA . MET A 1 95 ? -12.773 -5.856 6.893 1.00 86.19 95 MET A CA 1
ATOM 801 C C . MET A 1 95 ? -14.189 -5.320 6.582 1.00 86.19 95 MET A C 1
ATOM 803 O O . MET A 1 95 ? -14.478 -4.124 6.656 1.00 86.19 95 MET A O 1
ATOM 807 N N . VAL A 1 96 ? -15.096 -6.214 6.182 1.00 76.56 96 VAL A N 1
ATOM 808 C CA . VAL A 1 96 ? -16.467 -5.921 5.784 1.00 76.56 96 VAL A CA 1
ATOM 809 C C . VAL A 1 96 ? -17.310 -5.811 7.047 1.00 76.56 96 VAL A C 1
ATOM 811 O O . VAL A 1 96 ? -17.517 -6.788 7.749 1.00 76.56 96 VAL A O 1
ATOM 814 N N . GLY A 1 97 ? -17.805 -4.605 7.327 1.00 80.62 97 GLY A N 1
ATOM 815 C CA . GLY A 1 97 ? -18.618 -4.352 8.521 1.00 80.62 97 GLY A CA 1
ATOM 816 C C . GLY A 1 97 ? -17.802 -4.078 9.782 1.00 80.62 97 GLY A C 1
ATOM 817 O O . GLY A 1 97 ? -18.392 -3.964 10.846 1.00 80.62 97 GLY A O 1
ATOM 818 N N . TRP A 1 98 ? -16.480 -3.929 9.657 1.00 89.62 98 TRP A N 1
ATOM 819 C CA . TRP A 1 98 ? -15.613 -3.526 10.759 1.00 89.62 98 TRP A CA 1
ATOM 820 C C . TRP A 1 98 ? -15.615 -2.007 10.975 1.00 89.62 98 TRP A C 1
ATOM 822 O O . TRP A 1 98 ? -15.832 -1.238 10.031 1.00 89.62 98 TRP A O 1
ATOM 832 N N . MET A 1 99 ? -15.313 -1.565 12.202 1.00 90.38 99 MET A N 1
ATOM 833 C CA . MET A 1 99 ? -15.385 -0.156 12.626 1.00 90.38 99 MET A CA 1
ATOM 834 C C . MET A 1 99 ? -14.604 0.817 11.729 1.00 90.38 99 MET A C 1
ATOM 836 O O . MET A 1 99 ? -14.985 1.976 11.579 1.00 90.38 99 MET A O 1
ATOM 840 N N . ASN A 1 100 ? -13.514 0.360 11.107 1.00 91.56 100 ASN A N 1
ATOM 841 C CA . ASN A 1 100 ? -12.647 1.210 10.294 1.00 91.56 100 ASN A CA 1
ATOM 842 C C . ASN A 1 100 ? -13.095 1.336 8.827 1.00 91.56 100 ASN A C 1
ATOM 844 O O . ASN A 1 100 ? -12.546 2.159 8.091 1.00 91.56 100 ASN A O 1
ATOM 848 N N . LYS A 1 101 ? -14.117 0.580 8.398 1.00 92.81 101 LYS A N 1
ATOM 849 C CA . LYS A 1 101 ? -14.565 0.521 6.999 1.00 92.81 101 LYS A CA 1
ATOM 850 C C . LYS A 1 101 ? -14.961 1.889 6.453 1.00 92.81 101 LYS A C 1
ATOM 852 O O . LYS A 1 101 ? -14.570 2.240 5.343 1.00 92.81 101 LYS A O 1
ATOM 857 N N . LYS A 1 102 ? -15.746 2.670 7.203 1.00 94.69 102 LYS A N 1
ATOM 858 C CA . LYS A 1 102 ? -16.227 3.979 6.724 1.00 94.69 102 LYS A CA 1
ATOM 859 C C . LYS A 1 102 ? -15.069 4.974 6.565 1.00 94.69 102 LYS A C 1
ATOM 861 O O . LYS A 1 102 ? -15.030 5.698 5.574 1.00 94.69 102 LYS A O 1
ATOM 866 N N . VAL A 1 103 ? -14.092 4.955 7.477 1.00 96.12 103 VAL A N 1
ATOM 867 C CA . VAL A 1 103 ? -12.852 5.741 7.345 1.00 96.12 103 VAL A CA 1
ATOM 868 C C . VAL A 1 103 ? -12.043 5.284 6.129 1.00 96.12 103 VAL A C 1
ATOM 870 O O . VAL A 1 103 ? -11.589 6.124 5.356 1.00 96.12 103 VAL A O 1
ATOM 873 N N . ALA A 1 104 ? -11.910 3.973 5.906 1.00 95.81 104 ALA A N 1
ATOM 874 C CA . ALA A 1 104 ? -11.233 3.437 4.728 1.00 95.81 104 ALA A CA 1
ATOM 875 C C . ALA A 1 104 ? -11.882 3.935 3.423 1.00 95.81 104 ALA A C 1
ATOM 877 O O . ALA A 1 104 ? -11.176 4.395 2.533 1.00 95.81 104 ALA A O 1
ATOM 878 N N . VAL A 1 105 ? -13.218 3.940 3.336 1.00 95.88 105 VAL A N 1
ATOM 879 C CA . VAL A 1 105 ? -13.959 4.480 2.177 1.00 95.88 105 VAL A CA 1
ATOM 880 C C . VAL A 1 105 ? -13.685 5.973 1.964 1.00 95.88 105 VAL A C 1
ATOM 882 O O . VAL A 1 105 ? -13.453 6.390 0.831 1.00 95.88 105 VAL A O 1
ATOM 885 N N . TYR A 1 106 ? -13.664 6.775 3.034 1.00 96.94 106 TYR A N 1
ATOM 886 C CA . TYR A 1 106 ? -13.313 8.198 2.946 1.00 96.94 106 TYR A CA 1
ATOM 887 C C . TYR A 1 106 ? -11.915 8.410 2.354 1.00 96.94 106 TYR A C 1
ATOM 889 O O . TYR A 1 106 ? -11.732 9.230 1.455 1.00 96.94 106 TYR A O 1
ATOM 897 N N . VAL A 1 107 ? -10.933 7.649 2.843 1.00 97.75 107 VAL A N 1
ATOM 898 C CA . VAL A 1 107 ? -9.543 7.724 2.381 1.00 97.75 107 VAL A CA 1
ATOM 899 C C . VAL A 1 107 ? -9.419 7.281 0.923 1.00 97.75 107 VAL A C 1
ATOM 901 O O . VAL A 1 107 ? -8.761 7.968 0.143 1.00 97.75 107 VAL A O 1
ATOM 904 N N . VAL A 1 108 ? -10.075 6.181 0.539 1.00 97.25 108 VAL A N 1
ATOM 905 C CA . VAL A 1 108 ? -10.109 5.696 -0.852 1.00 97.25 108 VAL A CA 1
ATOM 906 C C . VAL A 1 108 ? -10.622 6.789 -1.785 1.00 97.25 108 VAL A C 1
ATOM 908 O O . VAL A 1 108 ? -9.977 7.071 -2.788 1.00 97.25 108 VAL A O 1
ATOM 911 N N . GLY A 1 109 ? -11.717 7.468 -1.426 1.00 96.62 109 GLY A N 1
ATOM 912 C CA . GLY A 1 109 ? -12.276 8.551 -2.241 1.00 96.62 109 GLY A CA 1
ATOM 913 C C . GLY A 1 109 ? -11.303 9.708 -2.500 1.00 96.62 109 GLY A C 1
ATOM 914 O O . GLY A 1 109 ? -11.394 10.357 -3.537 1.00 96.62 109 GLY A O 1
ATOM 915 N N . PHE A 1 110 ? -10.355 9.954 -1.592 1.00 97.19 110 PHE A N 1
ATOM 916 C CA . PHE A 1 110 ? -9.308 10.955 -1.791 1.00 97.19 110 PHE A CA 1
ATOM 917 C C . PHE A 1 110 ? -8.125 10.411 -2.603 1.00 97.19 110 PHE A C 1
ATOM 919 O O . PHE A 1 110 ? -7.701 11.044 -3.567 1.00 97.19 110 PHE A O 1
ATOM 926 N N . LEU A 1 111 ? -7.582 9.250 -2.221 1.00 96.94 111 LEU A N 1
ATOM 927 C CA . LEU A 1 111 ? -6.361 8.701 -2.820 1.00 96.94 111 LEU A CA 1
ATOM 928 C C . LEU A 1 111 ? -6.573 8.169 -4.247 1.00 96.94 111 LEU A C 1
ATOM 930 O O . LEU A 1 111 ? -5.651 8.233 -5.059 1.00 96.94 111 LEU A O 1
ATOM 934 N N . GLN A 1 112 ? -7.782 7.715 -4.587 1.00 94.19 112 GLN A N 1
ATOM 935 C CA . GLN A 1 112 ? -8.103 7.219 -5.930 1.00 94.19 112 GLN A CA 1
ATOM 936 C C . GLN A 1 112 ? -7.890 8.286 -7.018 1.00 94.19 112 GLN A C 1
ATOM 938 O O . GLN A 1 112 ? -7.416 7.968 -8.104 1.00 94.19 112 GLN A O 1
ATOM 943 N N . LEU A 1 113 ? -8.128 9.564 -6.696 1.00 94.12 113 LEU A N 1
ATOM 944 C CA . LEU A 1 113 ? -7.903 10.701 -7.601 1.00 94.12 113 LEU A CA 1
ATOM 945 C C . LEU A 1 113 ? -6.432 10.870 -8.014 1.00 94.12 113 LEU A C 1
ATOM 947 O O . LEU A 1 113 ? -6.127 11.612 -8.949 1.00 94.12 113 LEU A O 1
ATOM 951 N N . TYR A 1 114 ? -5.512 10.260 -7.268 1.00 94.75 114 TYR A N 1
ATOM 952 C CA . TYR A 1 114 ? -4.079 10.298 -7.538 1.00 94.75 114 TYR A CA 1
ATOM 953 C C . TYR A 1 114 ? -3.604 9.043 -8.263 1.00 94.75 114 TYR A C 1
ATOM 955 O O . TYR A 1 114 ? -2.764 9.164 -9.146 1.00 94.75 114 TYR A O 1
ATOM 963 N N . ILE A 1 115 ? -4.211 7.882 -7.990 1.00 92.00 115 ILE A N 1
ATOM 964 C CA . ILE A 1 115 ? -4.013 6.664 -8.793 1.00 92.00 115 ILE A CA 1
ATOM 965 C C . ILE A 1 115 ? -4.290 6.939 -10.274 1.00 92.00 115 ILE A C 1
ATOM 967 O O . ILE A 1 115 ? -3.508 6.547 -11.130 1.00 92.00 115 ILE A O 1
ATOM 971 N N . GLU A 1 116 ? -5.363 7.671 -10.578 1.00 88.12 116 GLU A N 1
ATOM 972 C CA . GLU A 1 116 ? -5.743 8.027 -11.954 1.00 88.12 116 GLU A CA 1
ATOM 973 C C . GLU A 1 116 ? -4.711 8.911 -12.680 1.00 88.12 116 GLU A C 1
ATOM 975 O O . GLU A 1 116 ? -4.781 9.068 -13.897 1.00 88.12 116 GLU A O 1
ATOM 980 N N . LYS A 1 117 ? -3.757 9.501 -11.950 1.00 90.75 117 LYS A N 1
ATOM 981 C CA . LYS A 1 117 ? -2.667 10.315 -12.509 1.00 90.75 117 LYS A CA 1
ATOM 982 C C . LYS A 1 117 ? -1.386 9.512 -12.731 1.00 90.75 117 LYS A C 1
ATOM 984 O O . LYS A 1 117 ? -0.484 10.006 -13.406 1.00 90.75 117 LYS A O 1
ATOM 989 N N . CYS A 1 118 ? -1.283 8.314 -12.159 1.00 89.56 118 CYS A N 1
ATOM 990 C CA . CYS A 1 118 ? -0.114 7.456 -12.298 1.00 89.56 118 CYS A CA 1
ATOM 991 C C . CYS A 1 118 ? -0.074 6.855 -13.706 1.00 89.56 118 CYS A C 1
ATOM 993 O O . CYS A 1 118 ? -1.009 6.181 -14.128 1.00 89.56 118 CYS A O 1
ATOM 995 N N . LYS A 1 119 ? 1.023 7.083 -14.434 1.00 78.75 119 LYS A N 1
ATOM 996 C CA . LYS A 1 119 ? 1.133 6.730 -15.861 1.00 78.75 119 LYS A CA 1
ATOM 997 C C . LYS A 1 119 ? 1.199 5.224 -16.126 1.00 78.75 119 LYS A C 1
ATOM 999 O O . LYS A 1 119 ? 0.745 4.776 -17.171 1.00 78.75 119 LYS A O 1
ATOM 1004 N N . TRP A 1 120 ? 1.783 4.469 -15.202 1.00 80.38 120 TRP A N 1
ATOM 1005 C CA . TRP A 1 120 ? 2.102 3.046 -15.364 1.00 80.38 120 TRP A CA 1
ATOM 1006 C C . TRP A 1 120 ? 1.043 2.110 -14.763 1.00 80.38 120 TRP A C 1
ATOM 1008 O O . TRP A 1 120 ? 1.076 0.910 -15.029 1.00 80.38 120 TRP A O 1
ATOM 1018 N N . ILE A 1 121 ? 0.086 2.638 -13.989 1.00 88.12 121 ILE A N 1
ATOM 1019 C CA . ILE A 1 121 ? -1.004 1.838 -13.420 1.00 88.12 121 ILE A CA 1
ATOM 1020 C C . ILE A 1 121 ? -2.114 1.685 -14.456 1.00 88.12 121 ILE A C 1
ATOM 1022 O O . ILE A 1 121 ? -2.729 2.655 -14.899 1.00 88.12 121 ILE A O 1
ATOM 1026 N N . LEU A 1 122 ? -2.442 0.439 -14.766 1.00 87.56 122 LEU A N 1
ATOM 1027 C CA . LEU A 1 122 ? -3.607 0.082 -15.557 1.00 87.56 122 LEU A CA 1
ATOM 1028 C C . LEU A 1 122 ? -4.849 0.084 -14.663 1.00 87.56 122 LEU A C 1
ATOM 1030 O O . LEU A 1 122 ? -4.909 -0.626 -13.659 1.00 87.56 122 LEU A O 1
ATOM 1034 N N . ALA A 1 123 ? -5.882 0.839 -15.039 1.00 82.88 123 ALA A N 1
ATOM 1035 C CA . ALA A 1 123 ? -7.154 0.797 -14.317 1.00 82.88 123 ALA A CA 1
ATOM 1036 C C . ALA A 1 123 ? -7.915 -0.508 -14.606 1.00 82.88 123 ALA A C 1
ATOM 1038 O O . ALA A 1 123 ? -8.565 -1.070 -13.724 1.00 82.88 123 ALA A O 1
ATOM 1039 N N . PHE A 1 124 ? -7.813 -1.006 -15.843 1.00 83.19 124 PHE A N 1
ATOM 1040 C CA . PHE A 1 124 ? -8.447 -2.243 -16.303 1.00 83.19 124 PHE A CA 1
ATOM 1041 C C . PHE A 1 124 ? -7.545 -2.946 -17.321 1.00 83.19 124 PHE A C 1
ATOM 1043 O O . PHE A 1 124 ? -6.869 -2.284 -18.109 1.00 83.19 124 PHE A O 1
ATOM 1050 N N . SER A 1 125 ? -7.600 -4.278 -17.377 1.00 80.38 125 SER A N 1
ATOM 1051 C CA . SER A 1 125 ? -6.758 -5.086 -18.274 1.00 80.38 125 SER A CA 1
ATOM 1052 C C . SER A 1 125 ? -6.899 -4.720 -19.758 1.00 80.38 125 SER A C 1
ATOM 1054 O O . SER A 1 125 ? -5.932 -4.787 -20.510 1.00 80.38 125 SER A O 1
ATOM 1056 N N . THR A 1 126 ? -8.075 -4.258 -20.192 1.00 83.50 126 THR A N 1
ATOM 1057 C CA . THR A 1 126 ? -8.328 -3.869 -21.589 1.00 83.50 126 THR A CA 1
ATOM 1058 C C . THR A 1 126 ? -7.622 -2.580 -22.013 1.00 83.50 126 THR A C 1
ATOM 1060 O O . THR A 1 126 ? -7.565 -2.294 -23.205 1.00 83.50 126 THR A O 1
ATOM 1063 N N . GLN A 1 127 ? -7.098 -1.780 -21.075 1.00 85.75 127 GLN A N 1
ATOM 1064 C CA . GLN A 1 127 ? -6.342 -0.565 -21.407 1.00 85.75 127 GLN A CA 1
ATOM 1065 C C . GLN A 1 127 ? -4.944 -0.874 -21.948 1.00 85.75 127 GLN A C 1
ATOM 1067 O O . GLN A 1 127 ? -4.413 -0.078 -22.720 1.00 85.75 127 GLN A O 1
ATOM 1072 N N . LEU A 1 128 ? -4.379 -2.027 -21.576 1.00 87.06 128 LEU A N 1
ATOM 1073 C CA . LEU A 1 128 ? -3.016 -2.419 -21.923 1.00 87.06 128 LEU A CA 1
ATOM 1074 C C . LEU A 1 128 ? -2.767 -2.370 -23.434 1.00 87.06 128 LEU A C 1
ATOM 1076 O O . LEU A 1 128 ? -1.780 -1.788 -23.865 1.00 87.06 128 LEU A O 1
ATOM 1080 N N . ILE A 1 129 ? -3.680 -2.935 -24.233 1.00 85.75 129 ILE A N 1
ATOM 1081 C CA . ILE A 1 129 ? -3.526 -3.018 -25.694 1.00 85.75 129 ILE A CA 1
ATOM 1082 C C . ILE A 1 129 ? -3.382 -1.617 -26.293 1.00 85.75 129 ILE A C 1
ATOM 1084 O O . ILE A 1 129 ? -2.422 -1.349 -27.006 1.00 85.75 129 ILE A O 1
ATOM 1088 N N . ASN A 1 130 ? -4.283 -0.700 -25.930 1.00 85.81 130 ASN A N 1
ATOM 1089 C CA . ASN A 1 130 ? -4.271 0.665 -26.457 1.00 85.81 130 ASN A CA 1
ATOM 1090 C C . ASN A 1 130 ? -2.996 1.427 -26.061 1.00 85.81 130 ASN A C 1
ATOM 1092 O O . ASN A 1 130 ? -2.479 2.217 -26.848 1.00 85.81 130 ASN A O 1
ATOM 1096 N N . LEU A 1 131 ? -2.494 1.208 -24.839 1.00 85.94 131 LEU A N 1
ATOM 1097 C CA . LEU A 1 131 ? -1.265 1.846 -24.368 1.00 85.94 131 LEU A CA 1
ATOM 1098 C C . LEU A 1 131 ? -0.032 1.283 -25.076 1.00 85.94 131 LEU A C 1
ATOM 1100 O O . LEU A 1 131 ? 0.797 2.063 -25.538 1.00 85.94 131 LEU A O 1
ATOM 1104 N N . ILE A 1 132 ? 0.049 -0.040 -25.239 1.00 85.00 132 ILE A N 1
ATOM 1105 C CA . ILE A 1 132 ? 1.125 -0.686 -25.993 1.00 85.00 132 ILE A CA 1
ATOM 1106 C C . ILE A 1 132 ? 1.113 -0.217 -27.449 1.00 85.00 132 ILE A C 1
ATOM 1108 O O . ILE A 1 132 ? 2.164 0.150 -27.959 1.00 85.00 132 ILE A O 1
ATOM 1112 N N . GLU A 1 133 ? -0.037 -0.184 -28.124 1.00 84.88 133 GLU A N 1
ATOM 1113 C CA . GLU A 1 133 ? -0.136 0.289 -29.514 1.00 84.88 133 GLU A CA 1
ATOM 1114 C C . GLU A 1 133 ? 0.326 1.744 -29.660 1.00 84.88 133 GLU A C 1
ATOM 1116 O O . GLU A 1 133 ? 1.072 2.079 -30.590 1.00 84.88 133 GLU A O 1
ATOM 1121 N N . ALA A 1 134 ? -0.073 2.607 -28.721 1.00 84.12 134 ALA A N 1
ATOM 1122 C CA . ALA A 1 134 ? 0.377 3.990 -28.676 1.00 84.12 134 ALA A CA 1
ATOM 1123 C C . ALA A 1 134 ? 1.893 4.081 -28.441 1.00 84.12 134 ALA A C 1
ATOM 1125 O O . ALA A 1 134 ? 2.583 4.803 -29.160 1.00 84.12 134 ALA A O 1
ATOM 1126 N N . ASP A 1 135 ? 2.437 3.329 -27.486 1.00 84.25 135 ASP A N 1
ATOM 1127 C CA . ASP A 1 135 ? 3.866 3.337 -27.178 1.00 84.25 135 ASP A CA 1
ATOM 1128 C C . ASP A 1 135 ? 4.713 2.734 -28.301 1.00 84.25 135 ASP A C 1
ATOM 1130 O O . ASP A 1 135 ? 5.767 3.278 -28.632 1.00 84.25 135 ASP A O 1
ATOM 1134 N N . ILE A 1 136 ? 4.242 1.672 -28.954 1.00 80.19 136 ILE A N 1
ATOM 1135 C CA . ILE A 1 136 ? 4.843 1.105 -30.166 1.00 80.19 136 ILE A CA 1
ATOM 1136 C C . ILE A 1 136 ? 4.940 2.161 -31.259 1.00 80.19 136 ILE A C 1
ATOM 1138 O O . ILE A 1 136 ? 6.025 2.360 -31.815 1.00 80.19 136 ILE A O 1
ATOM 1142 N N . SER A 1 137 ? 3.838 2.865 -31.510 1.00 76.94 137 SER A N 1
ATOM 1143 C CA . SER A 1 137 ? 3.757 3.887 -32.554 1.00 76.94 137 SER A CA 1
ATOM 1144 C C . SER A 1 137 ? 4.618 5.117 -32.249 1.00 76.94 137 SER A C 1
ATOM 1146 O O . SER A 1 137 ? 5.158 5.726 -33.170 1.00 76.94 137 SER A O 1
ATOM 1148 N N . ASN A 1 138 ? 4.767 5.481 -30.970 1.00 78.12 138 ASN A N 1
ATOM 1149 C CA . ASN A 1 138 ? 5.399 6.739 -30.562 1.00 78.12 138 ASN A CA 1
ATOM 1150 C C . ASN A 1 138 ? 6.872 6.613 -30.154 1.00 78.12 138 ASN A C 1
ATOM 1152 O O . ASN A 1 138 ? 7.629 7.563 -30.350 1.00 78.12 138 ASN A O 1
ATOM 1156 N N . ARG A 1 139 ? 7.287 5.496 -29.539 1.00 78.69 139 ARG A N 1
ATOM 1157 C CA . ARG A 1 139 ? 8.619 5.387 -28.909 1.00 78.69 139 ARG A CA 1
ATOM 1158 C C . ARG A 1 139 ? 9.287 4.012 -28.998 1.00 78.69 139 ARG A C 1
ATOM 1160 O O . ARG A 1 139 ? 10.509 3.954 -29.156 1.00 78.69 139 ARG A O 1
ATOM 1167 N N . LEU A 1 140 ? 8.537 2.907 -28.945 1.00 75.12 140 LEU A N 1
ATOM 1168 C CA . LEU A 1 140 ? 9.134 1.567 -28.866 1.00 75.12 140 LEU A CA 1
ATOM 1169 C C . LEU A 1 140 ? 9.645 1.073 -30.226 1.00 75.12 140 LEU A C 1
ATOM 1171 O O . LEU A 1 140 ? 10.773 0.601 -30.267 1.00 75.12 140 LEU A O 1
ATOM 1175 N N . LEU A 1 141 ? 8.921 1.246 -31.345 1.00 67.56 141 LEU A N 1
ATOM 1176 C CA . LEU A 1 141 ? 9.311 0.682 -32.660 1.00 67.56 141 LEU A CA 1
ATOM 1177 C C . LEU A 1 141 ? 9.417 1.715 -33.800 1.00 67.56 141 LEU A C 1
ATOM 1179 O O . LEU A 1 141 ? 9.253 1.386 -34.971 1.00 67.56 141 LEU A O 1
ATOM 1183 N N . VAL A 1 142 ? 9.753 2.967 -33.479 1.00 61.06 142 VAL A N 1
ATOM 1184 C CA . VAL A 1 142 ? 9.828 4.085 -34.449 1.00 61.06 142 VAL A CA 1
ATOM 1185 C C . VAL A 1 142 ? 10.849 3.857 -35.588 1.00 61.06 142 VAL A C 1
ATOM 1187 O O . VAL A 1 142 ? 10.779 4.512 -36.625 1.00 61.06 142 VAL A O 1
ATOM 1190 N N . SER A 1 143 ? 11.787 2.911 -35.450 1.00 61.53 143 SER A N 1
ATOM 1191 C CA . SER A 1 143 ? 12.816 2.603 -36.458 1.00 61.53 143 SER A CA 1
ATOM 1192 C C . SER A 1 143 ? 12.911 1.105 -36.756 1.00 61.53 143 SER A C 1
ATOM 1194 O O . SER A 1 143 ? 12.892 0.303 -35.826 1.00 61.53 143 SER A O 1
ATOM 1196 N N . GLN A 1 144 ? 13.130 0.734 -38.024 1.00 58.84 144 GLN A N 1
ATOM 1197 C CA . GLN A 1 144 ? 13.082 -0.654 -38.525 1.00 58.84 144 GLN A CA 1
ATOM 1198 C C . GLN A 1 144 ? 14.180 -1.624 -38.022 1.00 58.84 144 GLN A C 1
ATOM 1200 O O . GLN A 1 144 ? 14.188 -2.769 -38.450 1.00 58.84 144 GLN A O 1
ATOM 1205 N N . ASN A 1 145 ? 15.062 -1.229 -37.096 1.00 63.94 145 ASN A N 1
ATOM 1206 C CA . ASN A 1 145 ? 16.197 -2.049 -36.634 1.00 63.94 145 ASN A CA 1
ATOM 1207 C C . ASN A 1 145 ? 16.315 -2.130 -35.098 1.00 63.94 145 ASN A C 1
ATOM 1209 O O . ASN A 1 145 ? 17.421 -2.088 -34.564 1.00 63.94 145 ASN A O 1
ATOM 1213 N N . LYS A 1 146 ? 15.195 -2.191 -34.369 1.00 74.12 146 LYS A N 1
ATOM 1214 C CA . LYS A 1 146 ? 15.223 -2.378 -32.911 1.00 74.12 146 LYS A CA 1
ATOM 1215 C C . LYS A 1 146 ? 15.068 -3.846 -32.538 1.00 74.12 146 LYS A C 1
ATOM 1217 O O . LYS A 1 146 ? 14.202 -4.528 -33.080 1.00 74.12 146 LYS A O 1
ATOM 1222 N N . SER A 1 147 ? 15.873 -4.298 -31.581 1.00 80.12 147 SER A N 1
ATOM 1223 C CA . SER A 1 147 ? 15.585 -5.545 -30.863 1.00 80.12 147 SER A CA 1
ATOM 1224 C C . SER A 1 147 ? 14.508 -5.264 -29.815 1.00 80.12 147 SER A C 1
ATOM 1226 O O . SER A 1 147 ? 14.481 -4.165 -29.254 1.00 80.12 147 SER A O 1
ATOM 1228 N N . LEU A 1 148 ? 13.623 -6.230 -29.585 1.00 85.69 148 LEU A N 1
ATOM 1229 C CA . LEU A 1 148 ? 12.487 -6.141 -28.669 1.00 85.69 148 LEU A CA 1
ATOM 1230 C C . LEU A 1 148 ? 12.516 -7.352 -27.742 1.00 85.69 148 LEU A C 1
ATOM 1232 O O . LEU A 1 148 ? 12.687 -8.475 -28.213 1.00 85.69 148 LEU A O 1
ATOM 1236 N N . TRP A 1 149 ? 12.294 -7.114 -26.457 1.00 88.38 149 TRP A N 1
ATOM 1237 C CA . TRP A 1 149 ? 12.021 -8.155 -25.479 1.00 88.38 149 TRP A CA 1
ATOM 1238 C C . TRP A 1 149 ? 10.803 -7.766 -24.640 1.00 88.38 149 TRP A C 1
ATOM 1240 O O . TRP A 1 149 ? 10.586 -6.580 -24.361 1.00 88.38 149 TRP A O 1
ATOM 1250 N N . VAL A 1 150 ? 9.990 -8.759 -24.281 1.00 90.88 150 VAL A N 1
ATOM 1251 C CA . VAL A 1 150 ? 8.801 -8.577 -23.447 1.00 90.88 150 VAL A CA 1
ATOM 1252 C C . VAL A 1 150 ? 8.804 -9.623 -22.347 1.00 90.88 150 VAL A C 1
ATOM 1254 O O . VAL A 1 150 ? 8.751 -10.817 -22.626 1.00 90.88 150 VAL A O 1
ATOM 1257 N N . GLY A 1 151 ? 8.805 -9.154 -21.104 1.00 92.12 151 GLY A N 1
ATOM 1258 C CA . GLY A 1 151 ? 8.744 -10.002 -19.923 1.00 92.12 151 GLY A CA 1
ATOM 1259 C C . GLY A 1 151 ? 7.519 -9.731 -19.079 1.00 92.12 151 GLY A C 1
ATOM 1260 O O . GLY A 1 151 ? 7.073 -8.586 -18.935 1.00 92.12 151 GLY A O 1
ATOM 1261 N N . THR A 1 152 ? 7.013 -10.800 -18.479 1.00 94.00 152 THR A N 1
ATOM 1262 C CA . THR A 1 152 ? 5.906 -10.757 -17.527 1.00 94.00 152 THR A CA 1
ATOM 1263 C C . THR A 1 152 ? 6.385 -11.160 -16.137 1.00 94.00 152 THR A C 1
ATOM 1265 O O . THR A 1 152 ? 7.213 -12.064 -15.976 1.00 94.00 152 THR A O 1
ATOM 1268 N N . PHE A 1 153 ? 5.891 -10.447 -15.126 1.00 94.12 153 PHE A N 1
ATOM 1269 C CA . PHE A 1 153 ? 6.301 -10.614 -13.736 1.00 94.12 153 PHE A CA 1
ATOM 1270 C C . PHE A 1 153 ? 5.099 -10.515 -12.790 1.00 94.12 153 PHE A C 1
ATOM 1272 O O . PHE A 1 153 ? 4.120 -9.840 -13.097 1.00 94.12 153 PHE A O 1
ATOM 1279 N N . ASP A 1 154 ? 5.188 -11.167 -11.632 1.00 93.00 154 ASP A N 1
ATOM 1280 C CA . ASP A 1 154 ? 4.221 -11.078 -10.525 1.00 93.00 154 ASP A CA 1
ATOM 1281 C C . ASP A 1 154 ? 4.943 -10.615 -9.253 1.00 93.00 154 ASP A C 1
ATOM 1283 O O . ASP A 1 154 ? 6.000 -11.152 -8.907 1.00 93.00 154 ASP A O 1
ATOM 1287 N N . VAL A 1 155 ? 4.391 -9.639 -8.531 1.00 93.56 155 VAL A N 1
ATOM 1288 C CA . VAL A 1 155 ? 4.937 -9.217 -7.233 1.00 93.56 155 VAL A CA 1
ATOM 1289 C C . VAL A 1 155 ? 4.594 -10.263 -6.172 1.00 93.56 155 VAL A C 1
ATOM 1291 O O . VAL A 1 155 ? 3.437 -10.441 -5.776 1.00 93.56 155 VAL A O 1
ATOM 1294 N N . GLN A 1 156 ? 5.616 -10.930 -5.639 1.00 91.12 156 GLN A N 1
ATOM 1295 C CA . GLN A 1 156 ? 5.448 -12.021 -4.685 1.00 91.12 156 GLN A CA 1
ATOM 1296 C C . GLN A 1 156 ? 4.750 -11.563 -3.397 1.00 91.12 156 GLN A C 1
ATOM 1298 O O . GLN A 1 156 ? 5.291 -10.792 -2.608 1.00 91.12 156 GLN A O 1
ATOM 1303 N N . ASP A 1 157 ? 3.559 -12.113 -3.144 1.00 88.06 157 ASP A N 1
ATOM 1304 C CA . ASP A 1 157 ? 2.792 -11.912 -1.902 1.00 88.06 157 ASP A CA 1
ATOM 1305 C C . ASP A 1 157 ? 2.634 -10.427 -1.502 1.00 88.06 157 ASP A C 1
ATOM 1307 O O . ASP A 1 157 ? 2.635 -10.088 -0.316 1.00 88.06 157 ASP A O 1
ATOM 1311 N N . MET A 1 158 ? 2.484 -9.551 -2.508 1.00 92.69 158 MET A N 1
ATOM 1312 C CA . MET A 1 158 ? 2.590 -8.088 -2.412 1.00 92.69 158 MET A CA 1
ATOM 1313 C C . MET A 1 158 ? 1.976 -7.495 -1.137 1.00 92.69 158 MET A C 1
ATOM 1315 O O . MET A 1 158 ? 2.660 -6.844 -0.352 1.00 92.69 158 MET A O 1
ATOM 1319 N N . TYR A 1 159 ? 0.691 -7.754 -0.876 1.00 92.75 159 TYR A N 1
ATOM 1320 C CA . TYR A 1 159 ? 0.003 -7.160 0.275 1.00 92.75 159 TYR A CA 1
ATOM 1321 C C . TYR A 1 159 ? 0.619 -7.541 1.621 1.00 92.75 159 TYR A C 1
ATOM 1323 O O . TYR A 1 159 ? 0.622 -6.714 2.525 1.00 92.75 159 TYR A O 1
ATOM 1331 N N . ASN A 1 160 ? 1.132 -8.759 1.782 1.00 90.00 160 ASN A N 1
ATOM 1332 C CA . ASN A 1 160 ? 1.734 -9.182 3.047 1.00 90.00 160 ASN A CA 1
ATOM 1333 C C . ASN A 1 160 ? 3.144 -8.615 3.235 1.00 90.00 160 ASN A C 1
ATOM 1335 O O . ASN A 1 160 ? 3.593 -8.458 4.371 1.00 90.00 160 ASN A O 1
ATOM 1339 N N . GLN A 1 161 ? 3.832 -8.312 2.135 1.00 92.06 161 GLN A N 1
ATOM 1340 C CA . GLN A 1 161 ? 5.205 -7.825 2.165 1.00 92.06 161 GLN A CA 1
ATOM 1341 C C . GLN A 1 161 ? 5.339 -6.316 2.326 1.00 92.06 161 GLN A C 1
ATOM 1343 O O . GLN A 1 161 ? 6.412 -5.864 2.717 1.00 92.06 161 GLN A O 1
ATOM 1348 N N . ILE A 1 162 ? 4.284 -5.551 2.047 1.00 95.38 162 ILE A N 1
ATOM 1349 C CA . ILE A 1 162 ? 4.293 -4.096 2.203 1.00 95.38 162 ILE A CA 1
ATOM 1350 C C . ILE A 1 162 ? 4.182 -3.727 3.684 1.00 95.38 162 ILE A C 1
ATOM 1352 O O . ILE A 1 162 ? 3.161 -3.993 4.328 1.00 95.38 162 ILE A O 1
ATOM 1356 N N . ASP A 1 163 ? 5.203 -3.058 4.214 1.00 95.56 163 ASP A N 1
ATOM 1357 C CA . ASP A 1 163 ? 5.095 -2.372 5.496 1.00 95.56 163 ASP A CA 1
ATOM 1358 C C . ASP A 1 163 ? 4.289 -1.079 5.319 1.00 95.56 163 ASP A C 1
ATOM 1360 O O . ASP A 1 163 ? 4.607 -0.220 4.495 1.00 95.56 163 ASP A O 1
ATOM 1364 N N . TYR A 1 164 ? 3.203 -0.928 6.079 1.00 94.38 164 TYR A N 1
ATOM 1365 C CA . TYR A 1 164 ? 2.319 0.218 5.886 1.00 94.38 164 TYR A CA 1
ATOM 1366 C C . TYR A 1 164 ? 2.931 1.532 6.392 1.00 94.38 164 TYR A C 1
ATOM 1368 O O . TYR A 1 164 ? 2.504 2.588 5.933 1.00 94.38 164 TYR A O 1
ATOM 1376 N N . CYS A 1 165 ? 3.887 1.518 7.327 1.00 95.50 165 CYS A N 1
ATOM 1377 C CA . CYS A 1 165 ? 4.554 2.741 7.779 1.00 95.50 165 CYS A CA 1
ATOM 1378 C C . CYS A 1 165 ? 5.502 3.250 6.694 1.00 95.50 165 CYS A C 1
ATOM 1380 O O . CYS A 1 165 ? 5.444 4.429 6.333 1.00 95.50 165 CYS A O 1
ATOM 1382 N N . GLU A 1 166 ? 6.309 2.355 6.130 1.00 97.50 166 GLU A N 1
ATOM 1383 C CA . GLU A 1 166 ? 7.154 2.662 4.981 1.00 97.50 166 GLU A CA 1
ATOM 1384 C C . GLU A 1 166 ? 6.314 3.108 3.780 1.00 97.50 166 GLU A C 1
ATOM 1386 O O . GLU A 1 166 ? 6.618 4.130 3.159 1.00 97.50 166 GLU A O 1
ATOM 1391 N N . ALA A 1 167 ? 5.198 2.425 3.507 1.00 97.81 167 ALA A N 1
ATOM 1392 C CA . ALA A 1 167 ? 4.307 2.803 2.419 1.00 97.81 167 ALA A CA 1
ATOM 1393 C C . ALA A 1 167 ? 3.802 4.242 2.550 1.00 97.81 167 ALA A C 1
ATOM 1395 O O . ALA A 1 167 ? 3.813 4.991 1.577 1.00 97.81 167 ALA A O 1
ATOM 1396 N N . LEU A 1 168 ? 3.414 4.671 3.752 1.00 98.00 168 LEU A N 1
ATOM 1397 C CA . LEU A 1 168 ? 2.975 6.048 3.983 1.00 98.00 168 LEU A CA 1
ATOM 1398 C C . LEU A 1 168 ? 4.076 7.073 3.718 1.00 98.00 168 LEU A C 1
ATOM 1400 O O . LEU A 1 168 ? 3.781 8.145 3.183 1.00 98.00 168 LEU A O 1
ATOM 1404 N N . GLN A 1 169 ? 5.320 6.750 4.069 1.00 98.06 169 GLN A N 1
ATOM 1405 C CA . GLN A 1 169 ? 6.463 7.616 3.803 1.00 98.06 169 GLN A CA 1
ATOM 1406 C C . GLN A 1 169 ? 6.718 7.732 2.297 1.00 98.06 169 GLN A C 1
ATOM 1408 O O . GLN A 1 169 ? 6.774 8.846 1.773 1.00 98.06 169 GLN A O 1
ATOM 1413 N N . ILE A 1 170 ? 6.783 6.601 1.589 1.00 98.06 170 ILE A N 1
ATOM 1414 C CA . ILE A 1 170 ? 7.014 6.571 0.140 1.00 98.06 170 ILE A CA 1
ATOM 1415 C C . ILE A 1 170 ? 5.900 7.297 -0.614 1.00 98.06 170 ILE A C 1
ATOM 1417 O O . ILE A 1 170 ? 6.195 8.138 -1.460 1.00 98.06 170 ILE A O 1
ATOM 1421 N N . ILE A 1 171 ? 4.635 7.048 -0.267 1.00 98.25 171 ILE A N 1
ATOM 1422 C CA . ILE A 1 171 ? 3.485 7.723 -0.883 1.00 98.25 171 ILE A CA 1
ATOM 1423 C C . ILE A 1 171 ? 3.571 9.238 -0.677 1.00 98.25 171 ILE A C 1
ATOM 1425 O O . ILE A 1 171 ? 3.288 10.004 -1.597 1.00 98.25 171 ILE A O 1
ATOM 1429 N N . TYR A 1 172 ? 3.948 9.694 0.520 1.00 98.31 172 TYR A N 1
ATOM 1430 C CA . TYR A 1 172 ? 4.036 11.123 0.805 1.00 98.31 172 TYR A CA 1
ATOM 1431 C C . TYR A 1 172 ? 5.178 11.813 0.059 1.00 98.31 172 TYR A C 1
ATOM 1433 O O . TYR A 1 172 ? 5.004 12.940 -0.412 1.00 98.31 172 TYR A O 1
ATOM 1441 N N . ASP A 1 173 ? 6.334 11.160 -0.034 1.00 97.75 173 ASP A N 1
ATOM 1442 C CA . ASP A 1 173 ? 7.486 11.694 -0.756 1.00 97.75 173 ASP A CA 1
ATOM 1443 C C . ASP A 1 173 ? 7.213 11.734 -2.258 1.00 97.75 173 ASP A C 1
ATOM 1445 O O . ASP A 1 173 ? 7.351 12.795 -2.864 1.00 97.75 173 ASP A O 1
ATOM 1449 N N . PHE A 1 174 ? 6.675 10.650 -2.820 1.00 97.12 174 PHE A N 1
ATOM 1450 C CA . PHE A 1 174 ? 6.241 10.610 -4.214 1.00 97.12 174 PHE A CA 1
ATOM 1451 C C . PHE A 1 174 ? 5.205 11.705 -4.521 1.00 97.12 174 PHE A C 1
ATOM 1453 O O . PHE A 1 174 ? 5.367 12.487 -5.455 1.00 97.12 174 PHE A O 1
ATOM 1460 N N . ALA A 1 175 ? 4.186 11.869 -3.670 1.00 97.38 175 ALA A N 1
ATOM 1461 C CA . ALA A 1 175 ? 3.179 12.915 -3.846 1.00 97.38 175 ALA A CA 1
ATOM 1462 C C . ALA A 1 175 ? 3.760 14.343 -3.785 1.00 97.38 175 ALA A C 1
ATOM 1464 O O . ALA A 1 175 ? 3.201 15.266 -4.384 1.00 97.38 175 ALA A O 1
ATOM 1465 N N . LYS A 1 176 ? 4.856 14.575 -3.053 1.00 97.38 176 LYS A N 1
ATOM 1466 C CA . LYS A 1 176 ? 5.552 15.871 -3.079 1.00 97.38 176 LYS A CA 1
ATOM 1467 C C . LYS A 1 176 ? 6.322 16.074 -4.373 1.00 97.38 176 LYS A C 1
ATOM 1469 O O . LYS A 1 176 ? 6.272 17.178 -4.909 1.00 97.38 176 LYS A O 1
ATOM 1474 N N . GLU A 1 177 ? 7.036 15.052 -4.833 1.00 95.69 177 GLU A N 1
ATOM 1475 C CA . GLU A 1 177 ? 7.821 15.107 -6.069 1.00 95.69 177 GLU A CA 1
ATOM 1476 C C . GLU A 1 177 ? 6.924 15.373 -7.281 1.00 95.69 177 GLU A C 1
ATOM 1478 O O . GLU A 1 177 ? 7.216 16.261 -8.078 1.00 95.69 177 GLU A O 1
ATOM 1483 N N . GLU A 1 178 ? 5.757 14.731 -7.328 1.00 95.69 178 GLU A N 1
ATOM 1484 C CA . GLU A 1 178 ? 4.732 14.956 -8.354 1.00 95.69 178 GLU A CA 1
ATOM 1485 C C . GLU A 1 178 ? 3.961 16.284 -8.192 1.00 95.69 178 GLU A C 1
ATOM 1487 O O . GLU A 1 178 ? 3.030 16.587 -8.944 1.00 95.69 178 GLU A O 1
ATOM 1492 N N . GLY A 1 179 ? 4.290 17.092 -7.178 1.00 96.56 179 GLY A N 1
ATOM 1493 C CA . GLY A 1 179 ? 3.635 18.376 -6.921 1.00 96.56 179 GLY A CA 1
ATOM 1494 C C . GLY A 1 179 ? 2.174 18.261 -6.468 1.00 96.56 179 GLY A C 1
ATOM 1495 O O . GLY A 1 179 ? 1.424 19.237 -6.515 1.00 96.56 179 GLY A O 1
ATOM 1496 N N . TRP A 1 180 ? 1.735 17.086 -6.010 1.00 97.00 180 TRP A N 1
ATOM 1497 C CA . TRP A 1 180 ? 0.379 16.863 -5.496 1.00 97.00 180 TRP A CA 1
ATOM 1498 C C . TRP A 1 180 ? 0.170 17.452 -4.102 1.00 97.00 180 TRP A C 1
ATOM 1500 O O . TRP A 1 180 ? -0.976 17.674 -3.688 1.00 97.00 180 TRP A O 1
ATOM 1510 N N . VAL A 1 181 ? 1.264 17.685 -3.378 1.00 97.44 181 VAL A N 1
ATOM 1511 C CA . VAL A 1 181 ? 1.283 18.292 -2.048 1.00 97.44 181 VAL A CA 1
ATOM 1512 C C . VAL A 1 181 ? 1.806 19.723 -2.142 1.00 97.44 181 VAL A C 1
ATOM 1514 O O . VAL A 1 181 ? 2.964 19.955 -2.474 1.00 97.44 181 VAL A O 1
ATOM 1517 N N . ASP A 1 182 ? 0.975 20.688 -1.757 1.00 96.12 182 ASP A N 1
ATOM 1518 C CA . ASP A 1 182 ? 1.323 22.105 -1.683 1.00 96.12 182 ASP A CA 1
ATOM 1519 C C . ASP A 1 182 ? 1.008 22.702 -0.299 1.00 96.12 182 ASP A C 1
ATOM 1521 O O . ASP A 1 182 ? 0.494 22.045 0.612 1.00 96.12 182 ASP A O 1
ATOM 1525 N N . SER A 1 183 ? 1.305 23.988 -0.110 1.00 95.31 183 SER A N 1
ATOM 1526 C CA . SER A 1 183 ? 1.054 24.678 1.162 1.00 95.31 183 SER A CA 1
ATOM 1527 C C . SER A 1 183 ? -0.430 24.741 1.557 1.00 95.31 183 SER A C 1
ATOM 1529 O O . SER A 1 183 ? -0.734 24.834 2.751 1.00 95.31 183 SER A O 1
ATOM 1531 N N . LYS A 1 184 ? -1.357 24.662 0.594 1.00 96.00 184 LYS A N 1
ATOM 1532 C CA . LYS A 1 184 ? -2.808 24.748 0.812 1.00 96.00 184 LYS A CA 1
ATOM 1533 C C . LYS A 1 184 ? -3.386 23.400 1.238 1.00 96.00 184 LYS A C 1
ATOM 1535 O O . LYS A 1 184 ? -4.241 23.360 2.127 1.00 96.00 184 LYS A O 1
ATOM 1540 N N . ASN A 1 185 ? -2.920 22.302 0.645 1.00 96.38 185 ASN A N 1
ATOM 1541 C CA . ASN A 1 185 ? -3.478 20.966 0.852 1.00 96.38 185 ASN A CA 1
ATOM 1542 C C . ASN A 1 185 ? -2.631 20.056 1.766 1.00 96.38 185 ASN A C 1
ATOM 1544 O O . ASN A 1 185 ? -3.149 19.041 2.232 1.00 96.38 185 ASN A O 1
ATOM 1548 N N . LYS A 1 186 ? -1.392 20.429 2.126 1.00 96.88 186 LYS A N 1
ATOM 1549 C CA . LYS A 1 186 ? -0.495 19.629 2.989 1.00 96.88 186 LYS A CA 1
ATOM 1550 C C . LYS A 1 186 ? -1.148 19.140 4.281 1.00 96.88 186 LYS A C 1
ATOM 1552 O O . LYS A 1 186 ? -0.976 17.990 4.671 1.00 96.88 186 LYS A O 1
ATOM 1557 N N . LYS A 1 187 ? -1.929 19.995 4.950 1.00 96.12 187 LYS A N 1
ATOM 1558 C CA . LYS A 1 187 ? -2.652 19.607 6.177 1.00 96.12 187 LYS A CA 1
ATOM 1559 C C . LYS A 1 187 ? -3.685 18.508 5.924 1.00 96.12 187 LYS A C 1
ATOM 1561 O O . LYS A 1 187 ? -3.943 17.707 6.815 1.00 96.12 187 LYS A O 1
ATOM 1566 N N . HIS A 1 188 ? -4.302 18.498 4.744 1.00 96.88 188 HIS A N 1
ATOM 1567 C CA . HIS A 1 188 ? -5.268 17.476 4.371 1.00 96.88 188 HIS A CA 1
ATOM 1568 C C . HIS A 1 188 ? -4.574 16.158 4.021 1.00 96.88 188 HIS A C 1
ATOM 1570 O O . HIS A 1 188 ? -4.986 15.133 4.546 1.00 96.88 188 HIS A O 1
ATOM 1576 N N . TRP A 1 189 ? -3.477 16.202 3.261 1.00 97.94 189 TRP A N 1
ATOM 1577 C CA . TRP A 1 189 ? -2.632 15.032 2.998 1.00 97.94 189 TRP A CA 1
ATOM 1578 C C . TRP A 1 189 ? -2.162 14.354 4.284 1.00 97.94 189 TRP A C 1
ATOM 1580 O O . TRP A 1 189 ? -2.405 13.167 4.474 1.00 97.94 189 TRP A O 1
ATOM 1590 N N . ASN A 1 190 ? -1.586 15.117 5.217 1.00 97.81 190 ASN A N 1
ATOM 1591 C CA . ASN A 1 190 ? -1.146 14.567 6.501 1.00 97.81 190 ASN A CA 1
ATOM 1592 C C . ASN A 1 190 ? -2.310 13.946 7.288 1.00 97.81 190 ASN A C 1
ATOM 1594 O O . ASN A 1 190 ? -2.156 12.895 7.901 1.00 97.81 190 ASN A O 1
ATOM 1598 N N . PHE A 1 191 ? -3.488 14.579 7.259 1.00 98.31 191 PHE A N 1
ATOM 1599 C CA . PHE A 1 191 ? -4.685 14.022 7.885 1.00 98.31 191 PHE A CA 1
ATOM 1600 C C . PHE A 1 191 ? -5.092 12.690 7.240 1.00 98.31 191 PHE A C 1
ATOM 1602 O O . PHE A 1 191 ? -5.326 11.729 7.964 1.00 98.31 191 PHE A O 1
ATOM 1609 N N . VAL A 1 192 ? -5.124 12.605 5.908 1.00 98.38 192 VAL A N 1
ATOM 1610 C CA . VAL A 1 192 ? -5.467 11.374 5.179 1.00 98.38 192 VAL A CA 1
ATOM 1611 C C . VAL A 1 192 ? -4.466 10.254 5.468 1.00 98.38 192 VAL A C 1
ATOM 1613 O O . VAL A 1 192 ? -4.890 9.147 5.785 1.00 98.38 192 VAL A O 1
ATOM 1616 N N . LEU A 1 193 ? -3.159 10.523 5.440 1.00 98.25 193 LEU A N 1
ATOM 1617 C CA . LEU A 1 193 ? -2.138 9.512 5.749 1.00 98.25 193 LEU A CA 1
ATOM 1618 C C . LEU A 1 193 ? -2.220 9.034 7.208 1.00 98.25 193 LEU A C 1
ATOM 1620 O O . LEU A 1 193 ? -2.084 7.843 7.479 1.00 98.25 193 LEU A O 1
ATOM 1624 N N . ASN A 1 194 ? -2.552 9.924 8.147 1.00 98.25 194 ASN A N 1
ATOM 1625 C CA . ASN A 1 194 ? -2.830 9.524 9.528 1.00 98.25 194 ASN A CA 1
ATOM 1626 C C . ASN A 1 194 ? -4.098 8.660 9.651 1.00 98.25 194 ASN A C 1
ATOM 1628 O O . ASN A 1 194 ? -4.144 7.766 10.496 1.00 98.25 194 ASN A O 1
ATOM 1632 N N . LEU A 1 195 ? -5.122 8.895 8.820 1.00 98.19 195 LEU A N 1
ATOM 1633 C CA . LEU A 1 195 ? -6.292 8.015 8.753 1.00 98.19 195 LEU A CA 1
ATOM 1634 C C . LEU A 1 195 ? -5.930 6.642 8.180 1.00 98.19 195 LEU A C 1
ATOM 1636 O O . LEU A 1 195 ? -6.401 5.644 8.716 1.00 98.19 195 LEU A O 1
ATOM 1640 N N . VAL A 1 196 ? -5.080 6.572 7.147 1.00 97.75 196 VAL A N 1
ATOM 1641 C CA . VAL A 1 196 ? -4.565 5.293 6.627 1.00 97.75 196 VAL A CA 1
ATOM 1642 C C . VAL A 1 196 ? -3.858 4.521 7.739 1.00 97.75 196 VAL A C 1
ATOM 1644 O O . VAL A 1 196 ? -4.186 3.362 7.987 1.00 97.75 196 VAL A O 1
ATOM 1647 N N . HIS A 1 197 ? -2.944 5.181 8.456 1.00 97.12 197 HIS A N 1
ATOM 1648 C CA . HIS A 1 197 ? -2.243 4.587 9.590 1.00 97.12 197 HIS A CA 1
ATOM 1649 C C . HIS A 1 197 ? -3.225 4.049 10.640 1.00 97.12 197 HIS A C 1
ATOM 1651 O O . HIS A 1 197 ? -3.107 2.905 11.073 1.00 97.12 197 HIS A O 1
ATOM 1657 N N . TRP A 1 198 ? -4.244 4.834 11.002 1.00 96.50 198 TRP A N 1
ATOM 1658 C CA . TRP A 1 198 ? -5.284 4.402 11.937 1.00 96.50 198 TRP A CA 1
ATOM 1659 C C . TRP A 1 198 ? -6.083 3.193 11.416 1.00 96.50 198 TRP A C 1
ATOM 1661 O O . TRP A 1 198 ? -6.346 2.264 12.180 1.00 96.50 198 TRP A O 1
ATOM 1671 N N . VAL A 1 199 ? -6.431 3.146 10.124 1.00 95.38 199 VAL A N 1
ATOM 1672 C CA . VAL A 1 199 ? -7.113 1.991 9.507 1.00 95.38 199 VAL A CA 1
ATOM 1673 C C . VAL A 1 199 ? -6.247 0.730 9.605 1.00 95.38 199 VAL A C 1
ATOM 1675 O O . VAL A 1 199 ? -6.751 -0.310 10.025 1.00 95.38 199 VAL A O 1
ATOM 1678 N N . CYS A 1 200 ? -4.951 0.813 9.294 1.00 94.44 200 CYS A N 1
ATOM 1679 C CA . CYS A 1 200 ? -4.036 -0.329 9.402 1.00 94.44 200 CYS A CA 1
ATOM 1680 C C . CYS A 1 200 ? -3.839 -0.775 10.860 1.00 94.44 200 CYS A C 1
ATOM 1682 O O . CYS A 1 200 ? -3.908 -1.964 11.155 1.00 94.44 200 CYS A O 1
ATOM 1684 N N . GLN A 1 201 ? -3.698 0.161 11.805 1.00 93.06 201 GLN A N 1
ATOM 1685 C CA . GLN A 1 201 ? -3.578 -0.157 13.236 1.00 93.06 201 GLN A CA 1
ATOM 1686 C C . GLN A 1 201 ? -4.836 -0.795 13.840 1.00 93.06 201 GLN A C 1
ATOM 1688 O O . GLN A 1 201 ? -4.759 -1.442 14.889 1.00 93.06 201 GLN A O 1
ATOM 1693 N N . THR A 1 202 ? -5.984 -0.602 13.189 1.00 92.25 202 THR A N 1
ATOM 1694 C CA . THR A 1 202 ? -7.275 -1.179 13.569 1.00 92.25 202 THR A CA 1
ATOM 1695 C C . THR A 1 202 ? -7.624 -2.438 12.780 1.00 92.25 202 THR A C 1
ATOM 1697 O O . THR A 1 202 ? -8.769 -2.876 12.829 1.00 92.25 202 THR A O 1
ATOM 1700 N N . ALA A 1 203 ? -6.676 -3.064 12.082 1.00 92.44 203 ALA A N 1
ATOM 1701 C CA . ALA A 1 203 ? -6.888 -4.342 11.413 1.00 92.44 203 ALA A CA 1
ATOM 1702 C C . ALA A 1 203 ? -6.867 -5.503 12.424 1.00 92.44 203 ALA A C 1
ATOM 1704 O O . ALA A 1 203 ? -5.805 -5.983 12.818 1.00 92.44 203 ALA A O 1
ATOM 1705 N N . TYR A 1 204 ? -8.051 -5.960 12.835 1.00 91.62 204 TYR A N 1
ATOM 1706 C CA . TYR A 1 204 ? -8.218 -7.107 13.730 1.00 91.62 204 TYR A CA 1
ATOM 1707 C C . TYR A 1 204 ? -9.054 -8.189 13.064 1.00 91.62 204 TYR A C 1
ATOM 1709 O O . TYR A 1 204 ? -9.913 -7.899 12.232 1.00 91.62 204 TYR A O 1
ATOM 1717 N N . ILE A 1 205 ? -8.801 -9.433 13.449 1.00 92.06 205 ILE A N 1
ATOM 1718 C CA . ILE A 1 205 ? -9.546 -10.605 13.002 1.00 92.06 205 ILE A CA 1
ATOM 1719 C C . ILE A 1 205 ? -9.839 -11.529 14.185 1.00 92.06 205 ILE A C 1
ATOM 1721 O O . ILE A 1 205 ? -9.161 -11.474 15.211 1.00 92.06 205 ILE A O 1
ATOM 1725 N N . THR A 1 206 ? -10.813 -12.416 14.022 1.00 91.31 206 THR A N 1
ATOM 1726 C CA . THR A 1 206 ? -11.048 -13.543 14.929 1.00 91.31 206 THR A CA 1
ATOM 1727 C C . THR A 1 206 ? -10.835 -14.866 14.206 1.00 91.31 206 THR A C 1
ATOM 1729 O O . THR A 1 206 ? -11.255 -15.036 13.062 1.00 91.31 206 THR A O 1
ATOM 1732 N N . TYR A 1 207 ? -10.166 -15.814 14.854 1.00 91.50 207 TYR A N 1
ATOM 1733 C CA . TYR A 1 207 ? -9.949 -17.156 14.328 1.00 91.50 207 TYR A CA 1
ATOM 1734 C C . TYR A 1 207 ? -9.962 -18.166 15.473 1.00 91.50 207 TYR A C 1
ATOM 1736 O O . TYR A 1 207 ? -9.248 -17.991 16.450 1.00 91.50 207 TYR A O 1
ATOM 1744 N N . ASP A 1 208 ? -10.762 -19.226 15.332 1.00 90.31 208 ASP A N 1
ATOM 1745 C CA . ASP A 1 208 ? -10.838 -20.336 16.298 1.00 90.31 208 ASP A CA 1
ATOM 1746 C C . ASP A 1 208 ? -11.152 -19.896 17.744 1.00 90.31 208 ASP A C 1
ATOM 1748 O O . ASP A 1 208 ? -10.596 -20.415 18.701 1.00 90.31 208 ASP A O 1
ATOM 1752 N N . GLY A 1 209 ? -12.014 -18.884 17.908 1.00 86.62 209 GLY A N 1
ATOM 1753 C CA . GLY A 1 209 ? -12.361 -18.322 19.222 1.00 86.62 209 GLY A CA 1
ATOM 1754 C C . GLY A 1 209 ? -11.323 -17.353 19.803 1.00 86.62 209 GLY A C 1
ATOM 1755 O O . GLY A 1 209 ? -11.587 -16.729 20.827 1.00 86.62 209 GLY A O 1
ATOM 1756 N N . HIS A 1 210 ? -10.188 -17.172 19.128 1.00 88.12 210 HIS A N 1
ATOM 1757 C CA . HIS A 1 210 ? -9.133 -16.232 19.496 1.00 88.12 210 HIS A CA 1
ATOM 1758 C C . HIS A 1 210 ? -9.193 -14.956 18.647 1.00 88.12 210 HIS A C 1
ATOM 1760 O O . HIS A 1 210 ? -9.829 -14.910 17.586 1.00 88.12 210 HIS A O 1
ATOM 1766 N N . PHE A 1 211 ? -8.523 -13.903 19.113 1.00 88.81 211 PHE A N 1
ATOM 1767 C CA . PHE A 1 211 ? -8.497 -12.588 18.475 1.00 88.81 211 PHE A CA 1
ATOM 1768 C C . PHE A 1 211 ? -7.070 -12.216 18.117 1.00 88.81 211 PHE A C 1
ATOM 1770 O O . PHE A 1 211 ? -6.159 -12.402 18.917 1.00 88.81 211 PHE A O 1
ATOM 1777 N N . TYR A 1 212 ? -6.886 -11.659 16.927 1.00 91.19 212 TYR A N 1
ATOM 1778 C CA . TYR A 1 212 ? -5.567 -11.342 16.408 1.00 91.19 212 TYR A CA 1
ATOM 1779 C C . TYR A 1 212 ? -5.539 -9.936 15.831 1.00 91.19 212 TYR A C 1
ATOM 1781 O O . TYR A 1 212 ? -6.447 -9.525 15.103 1.00 91.19 212 TYR A O 1
ATOM 1789 N N . LYS A 1 213 ? -4.463 -9.212 16.119 1.00 91.62 213 LYS A N 1
ATOM 1790 C CA . LYS A 1 213 ? -4.097 -7.981 15.428 1.00 91.62 213 LYS A CA 1
ATOM 1791 C C . LYS A 1 213 ? -3.255 -8.328 14.211 1.00 91.62 213 LYS A C 1
ATOM 1793 O O . LYS A 1 213 ? -2.286 -9.069 14.343 1.00 91.62 213 LYS A O 1
ATOM 1798 N N . GLN A 1 214 ? -3.560 -7.758 13.052 1.00 91.94 214 GLN A N 1
ATOM 1799 C CA . GLN A 1 214 ? -2.616 -7.774 11.939 1.00 91.94 214 GLN A CA 1
ATOM 1800 C C . GLN A 1 214 ? -1.505 -6.751 12.215 1.00 91.94 214 GLN A C 1
ATOM 1802 O O . GLN A 1 214 ? -1.777 -5.560 12.367 1.00 91.94 214 GLN A O 1
ATOM 1807 N N . ILE A 1 215 ? -0.263 -7.220 12.320 1.00 91.19 215 ILE A N 1
ATOM 1808 C CA . ILE A 1 215 ? 0.907 -6.403 12.685 1.00 91.19 215 ILE A CA 1
ATOM 1809 C C . ILE A 1 215 ? 1.878 -6.176 11.524 1.00 91.19 215 ILE A C 1
ATOM 1811 O O . ILE A 1 215 ? 2.722 -5.292 11.616 1.00 91.19 215 ILE A O 1
ATOM 1815 N N . ARG A 1 216 ? 1.743 -6.934 10.431 1.00 88.88 216 ARG A N 1
ATOM 1816 C CA . ARG A 1 216 ? 2.535 -6.774 9.206 1.00 88.88 216 ARG A CA 1
ATOM 1817 C C . ARG A 1 216 ? 1.646 -6.927 7.974 1.00 88.88 216 ARG A C 1
ATOM 1819 O O . ARG A 1 216 ? 0.663 -7.679 7.988 1.00 88.88 216 ARG A O 1
ATOM 1826 N N . GLY A 1 217 ? 2.012 -6.227 6.906 1.00 92.06 217 GLY A N 1
ATOM 1827 C CA . GLY A 1 217 ? 1.270 -6.243 5.657 1.00 92.06 217 GLY A CA 1
ATOM 1828 C C . GLY A 1 217 ? 0.023 -5.363 5.683 1.00 92.06 217 GLY A C 1
ATOM 1829 O O . GLY A 1 217 ? -0.374 -4.783 6.696 1.00 92.06 217 GLY A O 1
ATOM 1830 N N . LEU A 1 218 ? -0.635 -5.316 4.535 1.00 94.56 218 LEU A N 1
ATOM 1831 C CA . LEU A 1 218 ? -1.915 -4.670 4.317 1.00 94.56 218 LEU A CA 1
ATOM 1832 C C . LEU A 1 218 ? -3.056 -5.691 4.499 1.00 94.56 218 LEU A C 1
ATOM 1834 O O . LEU A 1 218 ? -2.947 -6.839 4.057 1.00 94.56 218 LEU A O 1
ATOM 1838 N N . PRO A 1 219 ? -4.187 -5.309 5.116 1.00 91.19 219 PRO A N 1
ATOM 1839 C CA . PRO A 1 219 ? -5.324 -6.213 5.282 1.00 91.19 219 PRO A CA 1
ATOM 1840 C C . PRO A 1 219 ? -6.014 -6.508 3.942 1.00 91.19 219 PRO A C 1
ATOM 1842 O O . PRO A 1 219 ? -6.792 -5.698 3.453 1.00 91.19 219 PRO A O 1
ATOM 1845 N N . MET A 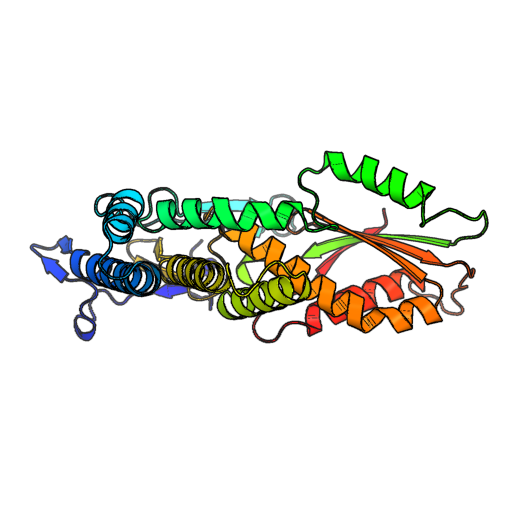1 220 ? -5.777 -7.691 3.363 1.00 86.75 220 MET A N 1
ATOM 1846 C CA . MET A 1 220 ? -6.224 -8.071 2.007 1.00 86.75 220 MET A CA 1
ATOM 1847 C C . MET A 1 220 ? -7.734 -7.922 1.732 1.00 86.75 220 MET A C 1
ATOM 1849 O O . MET A 1 220 ? -8.129 -7.842 0.573 1.00 86.75 220 MET A O 1
ATOM 1853 N N . GLY A 1 221 ? -8.598 -7.900 2.753 1.00 87.25 221 GLY A N 1
ATOM 1854 C CA . GLY A 1 221 ? -10.038 -7.660 2.579 1.00 87.25 221 GLY A CA 1
ATOM 1855 C C . GLY A 1 221 ? -10.482 -6.207 2.784 1.00 87.25 221 GLY A C 1
ATOM 1856 O O . GLY A 1 221 ? -11.685 -5.943 2.825 1.00 87.25 221 GLY A O 1
ATOM 1857 N N . SER A 1 222 ? -9.551 -5.267 2.954 1.00 92.12 222 SER A N 1
ATOM 1858 C CA . SER A 1 222 ? -9.836 -3.834 3.028 1.00 92.12 222 SER A CA 1
ATOM 1859 C C . SER A 1 222 ? -9.863 -3.207 1.636 1.00 92.12 222 SER A C 1
ATOM 1861 O O . SER A 1 222 ? -8.947 -3.397 0.841 1.00 92.12 222 SER A O 1
ATOM 1863 N N . LEU A 1 223 ? -10.867 -2.365 1.374 1.00 91.75 223 LEU A N 1
ATOM 1864 C CA . LEU A 1 223 ? -10.954 -1.562 0.144 1.00 91.75 223 LEU A CA 1
ATOM 1865 C C . LEU A 1 223 ? -9.769 -0.597 -0.022 1.00 91.75 223 LEU A C 1
ATOM 1867 O O . LEU A 1 223 ? -9.481 -0.159 -1.130 1.00 91.75 223 LEU A O 1
ATOM 1871 N N . LEU A 1 224 ? -9.093 -0.254 1.078 1.00 95.06 224 LEU A N 1
ATOM 1872 C CA . LEU A 1 224 ? -7.964 0.670 1.074 1.00 95.06 224 LEU A CA 1
ATOM 1873 C C . LEU A 1 224 ? -6.645 -0.005 0.666 1.00 95.06 224 LEU A C 1
ATOM 1875 O O . LEU A 1 224 ? -5.759 0.662 0.138 1.00 95.06 224 LEU A O 1
ATOM 1879 N N . SER A 1 225 ? -6.506 -1.315 0.878 1.00 95.38 225 SER A N 1
ATOM 1880 C CA . SER A 1 225 ? -5.245 -2.023 0.638 1.00 95.38 225 SER A CA 1
ATOM 1881 C C . SER A 1 225 ? -4.777 -1.975 -0.821 1.00 95.38 225 SER A C 1
ATOM 1883 O O . SER A 1 225 ? -3.603 -1.673 -1.021 1.00 95.38 225 SER A O 1
ATOM 1885 N N . PRO A 1 226 ? -5.636 -2.175 -1.843 1.00 94.56 226 PRO A N 1
ATOM 1886 C CA . PRO A 1 226 ? -5.234 -2.000 -3.241 1.00 94.56 226 PRO A CA 1
ATOM 1887 C C . PRO A 1 226 ? -4.745 -0.584 -3.561 1.00 94.56 226 PRO A C 1
ATOM 1889 O O . PRO A 1 226 ? -3.775 -0.423 -4.291 1.00 94.56 226 PRO A O 1
ATOM 1892 N N . VAL A 1 227 ? -5.370 0.442 -2.975 1.00 95.44 227 VAL A N 1
ATOM 1893 C CA . VAL A 1 227 ? -4.995 1.845 -3.210 1.00 95.44 227 VAL A CA 1
ATOM 1894 C C . VAL A 1 227 ? -3.621 2.158 -2.618 1.00 95.44 227 VAL A C 1
ATOM 1896 O O . VAL A 1 227 ? -2.806 2.797 -3.278 1.00 95.44 227 VAL A O 1
ATOM 1899 N N . ILE A 1 228 ? -3.345 1.684 -1.396 1.00 96.88 228 ILE A N 1
ATOM 1900 C CA . ILE A 1 228 ? -2.019 1.830 -0.776 1.00 96.88 228 ILE A CA 1
ATOM 1901 C C . ILE A 1 228 ? -0.972 1.089 -1.603 1.00 96.88 228 ILE A C 1
ATOM 1903 O O . ILE A 1 228 ? 0.056 1.677 -1.913 1.00 96.88 228 ILE A O 1
ATOM 1907 N N . ALA A 1 229 ? -1.234 -0.172 -1.963 1.00 96.12 229 ALA A N 1
ATOM 1908 C CA . ALA A 1 229 ? -0.278 -0.995 -2.697 1.00 96.12 229 ALA A CA 1
ATOM 1909 C C . ALA A 1 229 ? 0.101 -0.361 -4.039 1.00 96.12 229 ALA A C 1
ATOM 1911 O O . ALA A 1 229 ? 1.282 -0.219 -4.326 1.00 96.12 229 ALA A O 1
ATOM 1912 N N . ASN A 1 230 ? -0.883 0.110 -4.804 1.00 95.56 230 ASN A N 1
ATOM 1913 C CA . ASN A 1 230 ? -0.631 0.771 -6.079 1.00 95.56 230 ASN A CA 1
ATOM 1914 C C . ASN A 1 230 ? 0.183 2.069 -5.921 1.00 95.56 230 ASN A C 1
ATOM 1916 O O . ASN A 1 230 ? 1.178 2.242 -6.616 1.00 95.56 230 ASN A O 1
ATOM 1920 N N . LEU A 1 231 ? -0.190 2.974 -5.001 1.00 96.62 231 LEU A N 1
ATOM 1921 C CA . LEU A 1 231 ? 0.574 4.219 -4.797 1.00 96.62 231 LEU A CA 1
ATOM 1922 C C . LEU A 1 231 ? 1.989 3.953 -4.270 1.00 96.62 231 LEU A C 1
ATOM 1924 O O . LEU A 1 231 ? 2.925 4.659 -4.639 1.00 96.62 231 LEU A O 1
ATOM 1928 N N . PHE A 1 232 ? 2.142 2.955 -3.400 1.00 97.06 232 PHE A N 1
ATOM 1929 C CA . PHE A 1 232 ? 3.442 2.514 -2.911 1.00 97.06 232 PHE A CA 1
ATOM 1930 C C . PHE A 1 232 ? 4.312 1.990 -4.053 1.00 97.06 232 PHE A C 1
ATOM 1932 O O . PHE A 1 232 ? 5.429 2.479 -4.209 1.00 97.06 232 PHE A O 1
ATOM 1939 N N . MET A 1 233 ? 3.782 1.066 -4.864 1.00 95.56 233 MET A N 1
ATOM 1940 C CA . MET A 1 233 ? 4.485 0.491 -6.012 1.00 95.56 233 MET A CA 1
ATOM 1941 C C . MET A 1 233 ? 4.899 1.578 -7.003 1.00 95.56 233 MET A C 1
ATOM 1943 O O . MET A 1 233 ? 6.078 1.688 -7.318 1.00 95.56 233 MET A O 1
ATOM 1947 N N . THR A 1 234 ? 3.992 2.495 -7.348 1.00 94.69 234 THR A N 1
ATOM 1948 C CA . THR A 1 234 ? 4.336 3.647 -8.196 1.00 94.69 234 THR A CA 1
ATOM 1949 C C . THR A 1 234 ? 5.482 4.476 -7.616 1.00 94.69 23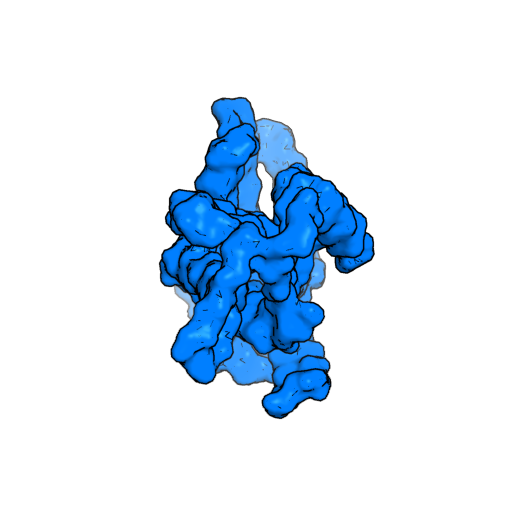4 THR A C 1
ATOM 1951 O O . THR A 1 234 ? 6.373 4.887 -8.352 1.00 94.69 234 THR A O 1
ATOM 1954 N N . GLY A 1 235 ? 5.480 4.731 -6.305 1.00 95.62 235 GLY A N 1
ATOM 1955 C CA . GLY A 1 235 ? 6.536 5.510 -5.663 1.00 95.62 235 GLY A CA 1
ATOM 1956 C C . GLY A 1 235 ? 7.901 4.811 -5.656 1.00 95.62 235 GLY A C 1
ATOM 1957 O O . GLY A 1 235 ? 8.922 5.484 -5.790 1.00 95.62 235 GLY A O 1
ATOM 1958 N N . VAL A 1 236 ? 7.952 3.481 -5.509 1.00 95.62 236 VAL A N 1
ATOM 1959 C CA . VAL A 1 236 ? 9.222 2.726 -5.589 1.00 95.62 236 VAL A CA 1
ATOM 1960 C C . VAL A 1 236 ? 9.706 2.573 -7.030 1.00 95.62 236 VAL A C 1
ATOM 1962 O O . VAL A 1 236 ? 10.901 2.707 -7.287 1.00 95.62 236 VAL A O 1
ATOM 1965 N N . GLU A 1 237 ? 8.790 2.373 -7.974 1.00 92.81 237 GLU A N 1
ATOM 1966 C CA . GLU A 1 237 ? 9.065 2.285 -9.411 1.00 92.81 237 GLU A CA 1
ATOM 1967 C C . GLU A 1 237 ? 9.615 3.596 -9.964 1.00 92.81 237 GLU A C 1
ATOM 1969 O O . GLU A 1 237 ? 10.587 3.594 -10.719 1.00 92.81 237 GLU A O 1
ATOM 1974 N N . ASP A 1 238 ? 9.039 4.725 -9.554 1.00 93.50 238 ASP A N 1
ATOM 1975 C CA . ASP A 1 238 ? 9.506 6.053 -9.939 1.00 93.50 238 ASP A CA 1
ATOM 1976 C C . ASP A 1 238 ? 10.931 6.321 -9.423 1.00 93.50 238 ASP A C 1
ATOM 1978 O O . ASP A 1 238 ? 11.801 6.739 -10.191 1.00 93.50 238 ASP A O 1
ATOM 1982 N N . LYS A 1 239 ? 11.222 5.975 -8.160 1.00 94.12 239 LYS A N 1
ATOM 1983 C CA . LYS A 1 239 ? 12.583 6.055 -7.600 1.00 94.12 239 LYS A CA 1
ATOM 1984 C C . LYS A 1 239 ? 13.579 5.195 -8.377 1.00 94.12 239 LYS A C 1
ATOM 1986 O O . LYS A 1 239 ? 14.659 5.679 -8.716 1.00 94.12 239 LYS A O 1
ATOM 1991 N N . ALA A 1 240 ? 13.222 3.945 -8.669 1.00 93.88 240 ALA A N 1
ATOM 1992 C CA . ALA A 1 240 ? 14.075 3.023 -9.415 1.00 93.88 240 ALA A CA 1
ATOM 1993 C C . ALA A 1 240 ? 14.317 3.505 -10.854 1.00 93.88 240 ALA A C 1
ATOM 1995 O O . ALA A 1 240 ? 15.447 3.494 -11.340 1.00 93.88 240 ALA A O 1
ATOM 1996 N N . THR A 1 241 ? 13.273 4.004 -11.518 1.00 91.38 241 THR A N 1
ATOM 1997 C CA . THR A 1 241 ? 13.363 4.533 -12.885 1.00 91.38 241 THR A CA 1
ATOM 1998 C C . THR A 1 241 ? 14.274 5.757 -12.941 1.00 91.38 241 THR A C 1
ATOM 2000 O O . THR A 1 241 ? 15.164 5.812 -13.787 1.00 91.38 241 THR A O 1
ATOM 2003 N N . LYS A 1 242 ? 14.125 6.701 -12.001 1.00 92.06 242 LYS A N 1
ATOM 2004 C CA . LYS A 1 242 ? 15.011 7.872 -11.874 1.00 92.06 242 LYS A CA 1
ATOM 2005 C C . LYS A 1 242 ? 16.465 7.470 -11.612 1.00 92.06 242 LYS A C 1
ATOM 2007 O O . LYS A 1 242 ? 17.375 8.066 -12.180 1.00 92.06 242 LYS A O 1
ATOM 2012 N N . ALA A 1 243 ? 16.702 6.448 -10.787 1.00 93.19 243 ALA A N 1
ATOM 2013 C CA . ALA A 1 243 ? 18.052 5.951 -10.509 1.00 93.19 243 ALA A CA 1
ATOM 2014 C C . ALA A 1 243 ? 18.740 5.344 -11.747 1.00 93.19 243 ALA A C 1
ATOM 2016 O O . ALA A 1 243 ? 19.967 5.375 -11.846 1.00 93.19 243 ALA A O 1
ATOM 2017 N N . LEU A 1 244 ? 17.959 4.822 -12.698 1.00 93.06 244 LEU A N 1
ATOM 2018 C CA . LEU A 1 244 ? 18.450 4.152 -13.903 1.00 93.06 244 LEU A CA 1
ATOM 2019 C C . LEU A 1 244 ? 18.362 5.004 -15.176 1.00 93.06 244 LEU A C 1
ATOM 2021 O O . LEU A 1 244 ? 18.762 4.534 -16.240 1.00 93.06 244 LEU A O 1
ATOM 2025 N N . GLU A 1 245 ? 17.895 6.251 -15.096 1.00 90.12 245 GLU A N 1
ATOM 2026 C CA . GLU A 1 245 ? 17.687 7.113 -16.268 1.00 90.12 245 GLU A CA 1
ATOM 2027 C C . GLU A 1 245 ? 18.970 7.251 -17.106 1.00 90.12 245 GLU A C 1
ATOM 2029 O O . GLU A 1 245 ? 18.988 6.907 -18.289 1.00 90.12 245 GLU A O 1
ATOM 2034 N N . SER A 1 246 ? 20.093 7.614 -16.474 1.00 90.50 246 SER A N 1
ATOM 2035 C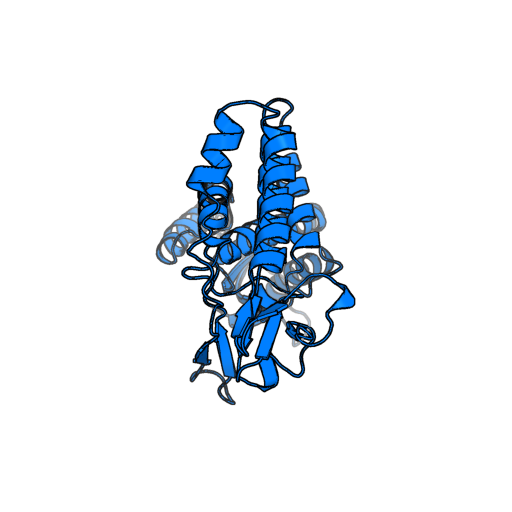 CA . SER A 1 246 ? 21.387 7.729 -17.165 1.00 90.50 246 SER A CA 1
ATOM 2036 C C . SER A 1 246 ? 21.925 6.389 -17.678 1.00 90.50 246 SER A C 1
ATOM 2038 O O . SER A 1 246 ? 22.636 6.355 -18.686 1.00 90.50 246 SER A O 1
ATOM 2040 N N . TYR A 1 247 ? 21.608 5.280 -17.000 1.00 90.56 247 TYR A N 1
ATOM 2041 C CA . TYR A 1 247 ? 21.989 3.945 -17.459 1.00 90.56 247 TYR A CA 1
ATOM 2042 C C . TYR A 1 247 ? 21.284 3.625 -18.779 1.00 90.56 247 TYR A C 1
ATOM 2044 O O . TYR A 1 247 ? 21.960 3.342 -19.770 1.00 90.56 247 TYR A O 1
ATOM 2052 N N . TYR A 1 248 ? 19.957 3.767 -18.827 1.00 88.69 248 TYR A N 1
ATOM 2053 C CA . TYR A 1 248 ? 19.161 3.480 -20.021 1.00 88.69 248 TYR A CA 1
ATOM 2054 C C . TYR A 1 248 ? 19.480 4.400 -21.199 1.00 88.69 248 TYR A C 1
ATOM 2056 O O . TYR A 1 248 ? 19.532 3.931 -22.339 1.00 88.69 248 TYR A O 1
ATOM 2064 N N . GLU A 1 249 ? 19.783 5.674 -20.941 1.00 86.81 249 GLU A N 1
ATOM 2065 C CA . GLU A 1 249 ? 20.312 6.580 -21.965 1.00 86.81 249 GLU A CA 1
ATOM 2066 C C . GLU A 1 249 ? 21.642 6.076 -22.540 1.00 86.81 249 GLU A C 1
ATOM 2068 O O . GLU A 1 249 ? 21.815 6.029 -23.760 1.00 86.81 249 GLU A O 1
ATOM 2073 N N . THR A 1 250 ? 22.564 5.642 -21.675 1.00 85.94 250 THR A N 1
ATOM 2074 C CA . THR A 1 250 ? 23.889 5.140 -22.076 1.00 85.94 250 THR A CA 1
ATOM 2075 C C . THR A 1 250 ? 23.784 3.878 -22.927 1.00 85.94 250 THR A C 1
ATOM 2077 O O . THR A 1 250 ? 24.499 3.735 -23.920 1.00 85.94 250 THR A O 1
ATOM 2080 N N . VAL A 1 251 ? 22.885 2.961 -22.562 1.00 83.88 251 VAL A N 1
ATOM 2081 C CA . VAL A 1 251 ? 22.681 1.699 -23.285 1.00 83.88 251 VAL A CA 1
ATOM 2082 C C . VAL A 1 251 ? 21.709 1.812 -24.467 1.00 83.88 251 VAL A C 1
ATOM 2084 O O . VAL A 1 251 ? 21.501 0.841 -25.197 1.00 83.88 251 VAL A O 1
ATOM 2087 N N . SER A 1 252 ? 21.155 3.008 -24.703 1.00 84.19 252 SER A N 1
ATOM 2088 C CA . SER A 1 252 ? 20.152 3.284 -25.737 1.00 84.19 252 SER A CA 1
ATOM 2089 C C . SER A 1 252 ? 18.933 2.351 -25.643 1.00 84.19 252 SER A C 1
ATOM 2091 O O . SER A 1 252 ? 18.363 1.945 -26.663 1.00 84.19 252 SER A O 1
ATOM 2093 N N . THR A 1 253 ? 18.540 2.003 -24.413 1.00 85.62 253 THR A N 1
ATOM 2094 C CA . THR A 1 253 ? 17.388 1.140 -24.127 1.00 85.62 253 THR A CA 1
ATOM 2095 C C . THR A 1 253 ? 16.178 2.007 -23.790 1.00 85.62 253 THR A C 1
ATOM 2097 O O . THR A 1 253 ? 16.235 2.898 -22.949 1.00 85.62 253 THR A O 1
ATOM 2100 N N . THR A 1 254 ? 15.053 1.757 -24.453 1.00 87.19 254 THR A N 1
ATOM 2101 C CA . THR A 1 254 ? 13.745 2.318 -24.095 1.00 87.19 254 THR A CA 1
ATOM 2102 C C . THR A 1 254 ? 12.934 1.262 -23.360 1.00 87.19 254 THR A C 1
ATOM 2104 O O . THR A 1 254 ? 12.726 0.175 -23.901 1.00 87.19 254 THR A O 1
ATOM 2107 N N . LEU A 1 255 ? 12.432 1.610 -22.174 1.00 89.00 255 LEU A N 1
ATOM 2108 C CA . LEU A 1 255 ? 11.627 0.734 -21.327 1.00 89.00 255 LEU A CA 1
ATOM 2109 C C . LEU A 1 255 ? 10.170 1.217 -21.265 1.00 89.00 255 LEU A C 1
ATOM 2111 O O . LEU A 1 255 ? 9.896 2.411 -21.109 1.00 89.00 255 LEU A O 1
ATOM 2115 N N . ALA A 1 256 ? 9.218 0.302 -21.415 1.00 89.31 256 ALA A N 1
ATOM 2116 C CA . ALA A 1 256 ? 7.823 0.494 -21.037 1.00 89.31 256 ALA A CA 1
ATOM 2117 C C . ALA A 1 256 ? 7.489 -0.418 -19.867 1.00 89.31 256 ALA A C 1
ATOM 2119 O O . ALA A 1 256 ? 7.835 -1.595 -19.894 1.00 89.31 256 ALA A O 1
ATOM 2120 N N . TYR A 1 257 ? 6.816 0.140 -18.870 1.00 91.25 257 TYR A N 1
ATOM 2121 C CA . TYR A 1 257 ? 6.415 -0.558 -17.662 1.00 91.25 257 TYR A CA 1
ATOM 2122 C C . TYR A 1 257 ? 4.912 -0.391 -17.487 1.00 91.25 257 TYR A C 1
ATOM 2124 O O . TYR A 1 257 ? 4.405 0.733 -17.536 1.00 91.25 257 TYR A O 1
ATOM 2132 N N . TYR A 1 258 ? 4.213 -1.501 -17.293 1.00 91.75 258 TYR A N 1
ATOM 2133 C CA . TYR A 1 258 ? 2.778 -1.520 -17.056 1.00 91.75 258 TYR A CA 1
ATOM 2134 C C . TYR A 1 258 ? 2.473 -2.408 -15.864 1.00 91.75 258 TYR A C 1
ATOM 2136 O O . TYR A 1 258 ? 2.930 -3.547 -15.817 1.00 91.75 258 TYR A O 1
ATOM 2144 N N . GLN A 1 259 ? 1.654 -1.906 -14.947 1.00 91.94 259 GLN A N 1
ATOM 2145 C CA . GLN A 1 259 ? 1.270 -2.617 -13.738 1.00 91.94 259 GLN A CA 1
ATOM 2146 C C . GLN A 1 259 ? -0.250 -2.732 -13.639 1.00 91.94 259 GLN A C 1
ATOM 2148 O O . GLN A 1 259 ? -0.974 -1.738 -13.737 1.00 91.94 259 GLN A O 1
ATOM 2153 N N . TYR A 1 260 ? -0.742 -3.939 -13.379 1.00 91.38 260 TYR A N 1
ATOM 2154 C CA . TYR A 1 260 ? -2.117 -4.199 -12.973 1.00 91.38 260 TYR A CA 1
ATOM 2155 C C . TYR A 1 260 ? -2.117 -4.987 -11.663 1.00 91.38 260 TYR A C 1
ATOM 2157 O O . TYR A 1 260 ? -2.007 -6.207 -11.664 1.00 91.38 260 TYR A O 1
ATOM 2165 N N . LEU A 1 261 ? -2.274 -4.284 -10.537 1.00 89.62 261 LEU A N 1
ATOM 2166 C CA . LEU A 1 261 ? -2.154 -4.875 -9.198 1.00 89.62 261 LEU A CA 1
ATOM 2167 C C . LEU A 1 261 ? -0.776 -5.537 -8.993 1.00 89.62 261 LEU A C 1
ATOM 2169 O O . LEU A 1 261 ? 0.225 -4.825 -8.965 1.00 89.62 261 LEU A O 1
ATOM 2173 N N . ASP A 1 262 ? -0.731 -6.855 -8.793 1.00 90.56 262 ASP A N 1
ATOM 2174 C CA . ASP A 1 262 ? 0.485 -7.658 -8.644 1.00 90.56 262 ASP A CA 1
ATOM 2175 C C . ASP A 1 262 ? 1.137 -8.030 -9.989 1.00 90.56 262 ASP A C 1
ATOM 2177 O O . ASP A 1 262 ? 2.331 -8.320 -10.005 1.00 90.56 262 ASP A O 1
ATOM 2181 N N . ASP A 1 263 ? 0.410 -7.939 -11.107 1.00 92.44 263 ASP A N 1
ATOM 2182 C CA . ASP A 1 263 ? 0.922 -8.275 -12.438 1.00 92.44 263 ASP A CA 1
ATOM 2183 C C . ASP A 1 263 ? 1.683 -7.101 -13.072 1.00 92.44 263 ASP A C 1
ATOM 2185 O O . ASP A 1 263 ? 1.206 -5.960 -13.099 1.00 92.44 263 ASP A O 1
ATOM 2189 N N . ILE A 1 264 ? 2.845 -7.394 -13.654 1.00 93.62 264 ILE A N 1
ATOM 2190 C CA . ILE A 1 264 ? 3.723 -6.430 -14.319 1.00 93.62 264 ILE A CA 1
ATOM 2191 C C . ILE A 1 264 ? 4.090 -6.934 -15.714 1.00 93.62 264 ILE A C 1
ATOM 2193 O O . ILE A 1 264 ? 4.397 -8.109 -15.918 1.00 93.62 264 ILE A O 1
ATOM 2197 N N . ILE A 1 265 ? 4.112 -6.012 -16.673 1.00 93.44 265 ILE A N 1
ATOM 2198 C CA . ILE A 1 265 ? 4.649 -6.231 -18.014 1.00 93.44 265 ILE A CA 1
ATOM 2199 C C . ILE A 1 265 ? 5.729 -5.193 -18.277 1.00 93.44 265 ILE A C 1
ATOM 2201 O O . ILE A 1 265 ? 5.489 -3.988 -18.147 1.00 93.44 265 ILE A O 1
ATOM 2205 N N . ILE A 1 266 ? 6.900 -5.669 -18.691 1.00 92.88 266 ILE A N 1
ATOM 2206 C CA . ILE A 1 266 ? 8.022 -4.829 -19.098 1.00 92.88 266 ILE A CA 1
ATOM 2207 C C . ILE A 1 266 ? 8.316 -5.085 -20.569 1.00 92.88 266 ILE A C 1
ATOM 2209 O O . ILE A 1 266 ? 8.490 -6.226 -20.987 1.00 92.88 266 ILE A O 1
ATOM 2213 N N . ILE A 1 267 ? 8.395 -4.009 -21.346 1.00 91.06 267 ILE A N 1
ATOM 2214 C CA . ILE A 1 267 ? 8.844 -4.044 -22.737 1.00 91.06 267 ILE A CA 1
ATOM 2215 C C . ILE A 1 267 ? 10.145 -3.264 -22.832 1.00 91.06 267 ILE A C 1
ATOM 2217 O O . ILE A 1 267 ? 10.168 -2.066 -22.542 1.00 91.06 267 ILE A O 1
ATOM 2221 N N . THR A 1 268 ? 11.211 -3.911 -23.284 1.00 89.88 268 THR A N 1
ATOM 2222 C CA . THR A 1 268 ? 12.505 -3.271 -23.524 1.00 89.88 268 THR A CA 1
ATOM 2223 C C . THR A 1 268 ? 12.836 -3.298 -25.010 1.00 89.88 268 THR A C 1
ATOM 2225 O O . THR A 1 268 ? 12.625 -4.283 -25.717 1.00 89.88 268 THR A O 1
ATOM 2228 N N . THR A 1 269 ? 13.333 -2.170 -25.516 1.00 87.62 269 THR A N 1
ATOM 2229 C CA . THR A 1 269 ? 13.813 -2.053 -26.897 1.00 87.62 269 THR A CA 1
ATOM 2230 C C . THR A 1 269 ? 15.153 -1.351 -26.934 1.00 87.62 269 THR A C 1
ATOM 2232 O O . THR A 1 269 ? 15.349 -0.388 -26.201 1.00 87.62 269 THR A O 1
ATOM 2235 N N . SER A 1 270 ? 16.053 -1.769 -27.821 1.00 83.19 270 SER A N 1
ATOM 2236 C CA . SER A 1 270 ? 17.315 -1.059 -28.056 1.00 83.19 270 SER A CA 1
ATOM 2237 C C . SER A 1 270 ? 17.552 -0.836 -29.543 1.00 83.19 270 SER A C 1
ATOM 2239 O O . SER A 1 270 ? 17.193 -1.669 -30.380 1.00 83.19 270 SER A O 1
ATOM 2241 N N . HIS A 1 271 ? 18.146 0.315 -29.867 1.00 71.12 271 HIS A N 1
ATOM 2242 C CA . HIS A 1 271 ? 18.576 0.672 -31.223 1.00 71.12 271 HIS A CA 1
ATOM 2243 C C . HIS A 1 271 ? 19.808 -0.107 -31.689 1.00 71.12 271 HIS A C 1
ATOM 2245 O O . HIS A 1 271 ? 20.096 -0.140 -32.885 1.00 71.12 271 HIS A O 1
ATOM 2251 N N . MET A 1 272 ? 20.547 -0.708 -30.759 1.00 65.06 272 MET A N 1
ATOM 2252 C CA . MET A 1 272 ? 21.676 -1.565 -31.080 1.00 65.06 272 MET A CA 1
ATOM 2253 C C . MET A 1 272 ? 21.197 -3.014 -31.065 1.00 65.06 272 MET A C 1
ATOM 2255 O O . MET A 1 272 ? 20.551 -3.449 -30.113 1.00 65.06 272 MET A O 1
ATOM 2259 N N . VAL A 1 273 ? 21.527 -3.778 -32.108 1.00 60.91 273 VAL A N 1
ATOM 2260 C CA . VAL A 1 273 ? 21.469 -5.240 -32.014 1.00 60.91 273 VAL A CA 1
ATOM 2261 C C . VAL A 1 273 ? 22.555 -5.635 -31.019 1.00 60.91 273 VAL A C 1
ATOM 2263 O O . VAL A 1 273 ? 23.740 -5.635 -31.349 1.00 60.91 273 VAL A O 1
ATOM 2266 N N . ARG A 1 274 ? 22.149 -5.870 -29.773 1.00 63.50 274 ARG A N 1
ATOM 2267 C CA . ARG A 1 274 ? 23.027 -6.349 -28.710 1.00 63.50 274 ARG A CA 1
ATOM 2268 C C . ARG A 1 274 ? 23.098 -7.863 -28.853 1.00 63.50 274 ARG A C 1
ATOM 2270 O O . ARG A 1 274 ? 22.161 -8.561 -28.486 1.00 63.50 274 ARG A O 1
ATOM 2277 N N . ILE A 1 275 ? 24.152 -8.330 -29.517 1.00 57.22 275 ILE A N 1
ATOM 2278 C CA . ILE A 1 275 ? 24.412 -9.758 -29.703 1.00 57.22 275 ILE A CA 1
ATOM 2279 C C . ILE A 1 275 ? 24.946 -10.295 -28.377 1.00 57.22 275 ILE A C 1
ATOM 2281 O O . ILE A 1 275 ? 25.846 -9.696 -27.791 1.00 57.22 275 ILE A O 1
ATOM 2285 N N . ASP A 1 276 ? 24.353 -11.387 -27.907 1.00 56.69 276 ASP A N 1
ATOM 2286 C CA . ASP A 1 276 ? 24.864 -12.130 -26.764 1.00 56.69 276 ASP A CA 1
ATOM 2287 C C . ASP A 1 276 ? 26.101 -12.924 -27.213 1.00 56.69 276 ASP A C 1
ATOM 2289 O O . ASP A 1 276 ? 26.014 -13.795 -28.082 1.00 56.69 276 ASP A O 1
ATOM 2293 N N . ASP A 1 277 ? 27.268 -12.579 -26.666 1.00 53.72 277 ASP A N 1
ATOM 2294 C CA . ASP A 1 277 ? 28.524 -13.302 -26.908 1.00 53.72 277 ASP A CA 1
ATOM 2295 C C . ASP A 1 277 ? 28.640 -14.553 -26.005 1.00 53.72 277 ASP A C 1
ATOM 2297 O O . ASP A 1 277 ? 29.619 -15.302 -26.091 1.00 53.72 277 ASP A O 1
ATOM 2301 N N . SER A 1 278 ? 27.652 -14.794 -25.134 1.00 54.78 278 SER A N 1
ATOM 2302 C CA . SER A 1 278 ? 27.578 -15.922 -24.206 1.00 54.78 278 SER A CA 1
ATOM 2303 C C . SER A 1 278 ? 26.323 -16.774 -24.443 1.00 54.78 278 SER A C 1
ATOM 2305 O O . SER A 1 278 ? 25.324 -16.301 -24.963 1.00 54.78 278 SER A O 1
ATOM 2307 N N . GLU A 1 279 ? 26.351 -18.065 -24.099 1.00 51.88 279 GLU A N 1
ATOM 2308 C CA . GLU A 1 279 ? 25.117 -18.861 -24.010 1.00 51.88 279 GLU A CA 1
ATOM 2309 C C . GLU A 1 279 ? 24.332 -18.368 -22.776 1.00 51.88 279 GLU A C 1
ATOM 2311 O O . GLU A 1 279 ? 24.545 -18.871 -21.670 1.00 51.88 279 GLU A O 1
ATOM 2316 N N . GLY A 1 280 ? 23.504 -17.326 -22.934 1.00 65.06 280 GLY A N 1
ATOM 2317 C CA . GLY A 1 280 ? 22.924 -16.575 -21.819 1.00 65.06 280 GLY A CA 1
ATOM 2318 C C . GLY A 1 280 ? 21.589 -15.865 -22.089 1.00 65.06 280 GLY A C 1
ATOM 2319 O O . GLY A 1 280 ? 20.906 -16.090 -23.086 1.00 65.06 280 GLY A O 1
ATOM 2320 N N . CYS A 1 281 ? 21.186 -15.090 -21.079 1.00 66.94 281 CYS A N 1
ATOM 2321 C CA . CYS A 1 281 ? 19.986 -14.254 -20.995 1.00 66.94 281 CYS A CA 1
ATOM 2322 C C . CYS A 1 281 ? 20.127 -13.016 -21.902 1.00 66.94 281 CYS A C 1
ATOM 2324 O O . CYS A 1 281 ? 21.206 -12.433 -21.982 1.00 66.94 281 CYS A O 1
ATOM 2326 N N . SER A 1 282 ? 19.049 -12.591 -22.573 1.00 79.81 282 SER A N 1
ATOM 2327 C CA . SER A 1 282 ? 19.091 -11.443 -23.496 1.00 79.81 282 SER A CA 1
ATOM 2328 C C . SER A 1 282 ? 19.552 -10.163 -22.775 1.00 79.81 282 SER A C 1
ATOM 2330 O O . SER A 1 282 ? 19.029 -9.861 -21.704 1.00 79.81 282 SER A O 1
ATOM 2332 N N . PRO A 1 283 ? 20.419 -9.312 -23.360 1.00 84.31 283 PRO A N 1
ATOM 2333 C CA . PRO A 1 283 ? 20.789 -8.029 -22.746 1.00 84.31 283 PRO A CA 1
ATOM 2334 C C . PRO A 1 283 ? 19.585 -7.128 -22.415 1.00 84.31 283 PRO A C 1
ATOM 2336 O O . PRO A 1 283 ? 19.629 -6.319 -21.495 1.00 84.31 283 PRO A O 1
ATOM 2339 N N . LEU A 1 284 ? 18.488 -7.269 -23.166 1.00 86.75 284 LEU A N 1
ATOM 2340 C CA . LEU A 1 284 ? 17.237 -6.544 -22.925 1.00 86.75 284 LEU A CA 1
ATOM 2341 C C . LEU A 1 284 ? 16.423 -7.110 -21.750 1.00 86.75 284 LEU A C 1
ATOM 2343 O O . LEU A 1 284 ? 15.653 -6.372 -21.131 1.00 86.75 284 LEU A O 1
ATOM 2347 N N . GLU A 1 285 ? 16.586 -8.399 -21.459 1.00 89.50 285 GLU A N 1
ATOM 2348 C CA . GLU A 1 285 ? 16.053 -9.054 -20.262 1.00 89.50 285 GLU A CA 1
ATOM 2349 C C . GLU A 1 285 ? 16.881 -8.647 -19.030 1.00 89.50 285 GLU A C 1
ATOM 2351 O O . GLU A 1 285 ? 16.307 -8.315 -17.994 1.00 89.50 285 GLU A O 1
ATOM 2356 N N . GLU A 1 286 ? 18.211 -8.550 -19.152 1.00 88.94 286 GLU A N 1
ATOM 2357 C CA . GLU A 1 286 ? 19.091 -8.037 -18.087 1.00 88.94 286 GLU A CA 1
ATOM 2358 C C . GLU A 1 286 ? 18.771 -6.576 -17.722 1.00 88.94 286 GLU A C 1
ATOM 2360 O O . GLU A 1 286 ? 18.696 -6.230 -16.538 1.00 88.94 286 GLU A O 1
ATOM 2365 N N . ASP A 1 287 ? 18.507 -5.729 -18.723 1.00 90.56 287 ASP A N 1
ATOM 2366 C CA . ASP A 1 287 ? 18.050 -4.350 -18.522 1.00 90.56 287 ASP A CA 1
ATOM 2367 C C . ASP A 1 287 ? 16.748 -4.324 -17.684 1.00 90.56 287 ASP A C 1
ATOM 2369 O O . ASP A 1 287 ? 16.643 -3.587 -16.702 1.00 90.56 287 ASP A O 1
ATOM 2373 N N . ALA A 1 288 ? 15.766 -5.176 -18.005 1.00 91.31 288 ALA A N 1
ATOM 2374 C CA . ALA A 1 288 ? 14.529 -5.288 -17.225 1.00 91.31 288 ALA A CA 1
ATOM 2375 C C . ALA A 1 288 ? 14.776 -5.825 -15.802 1.00 91.31 288 ALA A C 1
ATOM 2377 O O . ALA A 1 288 ? 14.225 -5.297 -14.832 1.00 91.31 288 ALA A O 1
ATOM 2378 N N . GLY A 1 289 ? 15.641 -6.832 -15.654 1.00 92.38 289 GLY A N 1
ATOM 2379 C CA . GLY A 1 289 ? 16.053 -7.367 -14.355 1.00 92.38 289 GLY A CA 1
ATOM 2380 C C . GLY A 1 289 ? 16.744 -6.320 -13.477 1.00 92.38 289 GLY A C 1
ATOM 2381 O O . GLY A 1 289 ? 16.538 -6.293 -12.261 1.00 92.38 289 GLY A O 1
ATOM 2382 N N . THR A 1 290 ? 17.495 -5.403 -14.089 1.00 93.75 290 THR A N 1
ATOM 2383 C CA . THR A 1 290 ? 18.131 -4.274 -13.400 1.00 93.75 290 THR A CA 1
ATOM 2384 C C . THR A 1 290 ? 17.087 -3.320 -12.820 1.00 93.75 290 THR A C 1
ATOM 2386 O O . THR A 1 290 ? 17.203 -2.955 -11.647 1.00 93.75 290 THR A O 1
ATOM 2389 N N . LEU A 1 291 ? 16.023 -2.986 -13.568 1.00 94.19 291 LEU A N 1
ATOM 2390 C CA . LEU A 1 291 ? 14.898 -2.204 -13.031 1.00 94.19 291 LEU A CA 1
ATOM 2391 C C . LEU A 1 291 ? 14.276 -2.877 -11.808 1.00 94.19 291 LEU A C 1
ATOM 2393 O O . LEU A 1 291 ? 14.134 -2.243 -10.764 1.00 94.19 291 LEU A O 1
ATOM 2397 N N . LEU A 1 292 ? 13.920 -4.156 -11.926 1.00 94.75 292 LEU A N 1
ATOM 2398 C CA . LEU A 1 292 ? 13.279 -4.902 -10.841 1.00 94.75 292 LEU A CA 1
ATOM 2399 C C . LEU A 1 292 ? 14.175 -4.978 -9.598 1.00 94.75 292 LEU A C 1
ATOM 2401 O O . LEU A 1 292 ? 13.696 -4.826 -8.475 1.00 94.75 292 LEU A O 1
ATOM 2405 N N . CYS A 1 293 ? 15.486 -5.141 -9.790 1.00 95.12 293 CYS A N 1
ATOM 2406 C CA . CYS A 1 293 ? 16.459 -5.118 -8.702 1.00 95.12 293 CYS A CA 1
ATOM 2407 C C . CYS A 1 293 ? 16.496 -3.758 -7.989 1.00 95.12 293 CYS A C 1
ATOM 2409 O O . CYS A 1 293 ? 16.519 -3.714 -6.757 1.00 95.12 293 CYS A O 1
ATOM 2411 N N . GLU A 1 294 ? 16.478 -2.652 -8.736 1.00 95.81 294 GLU A N 1
ATOM 2412 C CA . GLU A 1 294 ? 16.428 -1.309 -8.149 1.00 95.81 294 GLU A CA 1
ATOM 2413 C C . GLU A 1 294 ? 15.094 -1.028 -7.444 1.00 95.81 294 GLU A C 1
ATOM 2415 O O . GLU A 1 294 ? 15.100 -0.414 -6.377 1.00 95.81 294 GLU A O 1
ATOM 2420 N N . ILE A 1 295 ? 13.967 -1.555 -7.938 1.00 94.75 295 ILE A N 1
ATOM 2421 C CA . ILE A 1 295 ? 12.682 -1.485 -7.219 1.00 94.75 295 ILE A CA 1
ATOM 2422 C C . ILE A 1 295 ? 12.789 -2.195 -5.863 1.00 94.75 295 ILE A C 1
ATOM 2424 O O . ILE A 1 295 ? 12.421 -1.625 -4.836 1.00 94.75 295 ILE A O 1
ATOM 2428 N N . SER A 1 296 ? 13.343 -3.409 -5.829 1.00 95.12 296 SER A N 1
ATOM 2429 C CA . SER A 1 296 ? 13.552 -4.150 -4.578 1.00 95.12 296 SER A CA 1
ATOM 2430 C C . SER A 1 296 ? 14.508 -3.445 -3.608 1.00 95.12 296 SER A C 1
ATOM 2432 O O . SER A 1 296 ? 14.360 -3.597 -2.399 1.00 95.12 296 SER A O 1
ATOM 2434 N N . LYS A 1 297 ? 15.481 -2.670 -4.105 1.00 95.25 297 LYS A N 1
ATOM 2435 C CA . LYS A 1 297 ? 16.420 -1.885 -3.278 1.00 95.25 297 LYS A CA 1
ATOM 2436 C C . LYS A 1 297 ? 15.838 -0.561 -2.782 1.00 95.25 297 LYS A C 1
ATOM 2438 O O . LYS A 1 297 ? 16.378 0.016 -1.839 1.00 95.25 297 LYS A O 1
ATOM 2443 N N . ALA A 1 298 ? 14.764 -0.066 -3.398 1.00 93.88 298 ALA A N 1
ATOM 2444 C CA . ALA A 1 298 ? 14.132 1.201 -3.031 1.00 93.88 298 ALA A CA 1
ATOM 2445 C C . ALA A 1 298 ? 13.351 1.139 -1.701 1.00 93.88 298 ALA A C 1
ATOM 2447 O O . ALA A 1 298 ? 12.840 2.167 -1.245 1.00 93.88 298 ALA A O 1
ATOM 2448 N N . VAL A 1 299 ? 13.264 -0.046 -1.090 1.00 94.88 299 VAL A N 1
ATOM 2449 C CA . VAL A 1 299 ? 12.554 -0.329 0.162 1.00 94.88 299 VAL A CA 1
ATOM 2450 C C . VAL A 1 299 ? 13.510 -0.891 1.217 1.00 94.88 299 VAL A C 1
ATOM 2452 O O . VAL A 1 299 ? 14.522 -1.513 0.900 1.00 94.88 299 VAL A O 1
ATOM 2455 N N . VAL A 1 300 ? 13.190 -0.651 2.483 1.00 93.56 300 VAL A N 1
ATOM 2456 C CA . VAL A 1 300 ? 13.965 -1.035 3.668 1.00 93.56 300 VAL A CA 1
ATOM 2457 C C . VAL A 1 300 ? 13.191 -2.046 4.512 1.00 93.56 300 VAL A C 1
ATOM 2459 O O . VAL A 1 300 ? 13.727 -3.105 4.835 1.00 93.56 300 VAL A O 1
ATOM 2462 N N . ASP A 1 301 ? 11.942 -1.732 4.863 1.00 93.31 301 ASP A N 1
ATOM 2463 C CA . ASP A 1 301 ? 11.127 -2.556 5.770 1.00 93.31 301 ASP A CA 1
ATOM 2464 C C . ASP A 1 301 ? 10.215 -3.537 5.011 1.00 93.31 301 ASP A C 1
ATOM 2466 O O . ASP A 1 301 ? 9.944 -4.656 5.476 1.00 93.31 301 ASP A O 1
ATOM 2470 N N . SER A 1 302 ? 9.762 -3.138 3.821 1.00 93.69 302 SER A N 1
ATOM 2471 C CA . SER A 1 302 ? 9.021 -3.990 2.892 1.00 93.69 302 SER A CA 1
ATOM 2472 C C . SER A 1 302 ? 9.948 -4.978 2.184 1.00 93.69 302 SER A C 1
ATOM 2474 O O . SER A 1 302 ? 11.127 -4.713 1.969 1.00 93.69 302 SER A O 1
ATOM 2476 N N . SER A 1 303 ? 9.410 -6.127 1.767 1.00 93.19 303 SER A N 1
ATOM 2477 C CA . SER A 1 303 ? 10.173 -7.140 1.019 1.00 93.19 303 SER A CA 1
ATOM 2478 C C . SER A 1 303 ? 9.558 -7.379 -0.357 1.00 93.19 303 SER A C 1
ATOM 2480 O O . SER A 1 303 ? 8.731 -8.267 -0.543 1.00 93.19 303 SER A O 1
ATOM 2482 N N . ILE A 1 304 ? 9.942 -6.552 -1.328 1.00 94.69 304 ILE A N 1
ATOM 2483 C CA . ILE A 1 304 ? 9.420 -6.641 -2.694 1.00 94.69 304 ILE A CA 1
ATOM 2484 C C . ILE A 1 304 ? 10.317 -7.553 -3.524 1.00 94.69 304 ILE A C 1
ATOM 2486 O O . ILE A 1 304 ? 11.509 -7.294 -3.685 1.00 94.69 304 ILE A O 1
ATOM 2490 N N . ALA A 1 305 ? 9.729 -8.625 -4.040 1.00 93.69 305 ALA A N 1
ATOM 2491 C CA . ALA A 1 305 ? 10.368 -9.592 -4.919 1.00 93.69 305 ALA A CA 1
ATOM 2492 C C . ALA A 1 305 ? 9.426 -9.935 -6.073 1.00 93.69 305 ALA A C 1
ATOM 2494 O O . ALA A 1 305 ? 8.207 -9.797 -5.949 1.00 93.69 305 ALA A O 1
ATOM 2495 N N . PHE A 1 306 ? 9.996 -10.408 -7.177 1.00 94.12 306 PHE A N 1
ATOM 2496 C CA . PHE A 1 306 ? 9.270 -10.650 -8.417 1.00 94.12 306 PHE A CA 1
ATOM 2497 C C . PHE A 1 306 ? 9.424 -12.110 -8.843 1.00 94.12 306 PHE A C 1
ATOM 2499 O O . PHE A 1 306 ? 10.533 -12.645 -8.867 1.00 94.12 306 PHE A O 1
ATOM 2506 N N . ASP A 1 307 ? 8.309 -12.753 -9.171 1.00 90.44 307 ASP A N 1
ATOM 2507 C CA . ASP A 1 307 ? 8.279 -14.032 -9.874 1.00 90.44 307 ASP A CA 1
ATOM 2508 C C . ASP A 1 307 ? 8.283 -13.747 -11.377 1.00 90.44 307 ASP A C 1
ATOM 2510 O O . ASP A 1 307 ? 7.374 -13.088 -11.877 1.00 90.44 307 ASP A O 1
ATOM 2514 N N . TYR A 1 308 ? 9.272 -14.265 -12.106 1.00 88.50 308 TYR A N 1
ATOM 2515 C CA . TYR A 1 308 ? 9.221 -14.270 -13.566 1.00 88.50 308 TYR A CA 1
ATOM 2516 C C . TYR A 1 308 ? 8.138 -15.243 -14.035 1.00 88.50 308 TYR A C 1
ATOM 2518 O O . TYR A 1 308 ? 8.175 -16.432 -13.695 1.00 88.50 308 TYR A O 1
ATOM 2526 N N . THR A 1 309 ? 7.153 -14.744 -14.780 1.00 82.75 309 THR A N 1
ATOM 2527 C CA . THR A 1 309 ? 5.996 -15.536 -15.221 1.00 82.75 309 THR A CA 1
ATOM 2528 C C . THR A 1 309 ? 6.077 -15.956 -16.689 1.00 82.75 309 THR A C 1
ATOM 2530 O O . THR A 1 309 ? 5.340 -16.861 -17.086 1.00 82.75 309 THR A O 1
ATOM 2533 N N . GLY A 1 310 ? 7.044 -15.417 -17.440 1.00 80.44 310 GLY A N 1
ATOM 2534 C CA . GLY A 1 310 ? 7.429 -15.866 -18.778 1.00 80.44 310 GLY A CA 1
ATOM 2535 C C . GLY A 1 310 ? 7.691 -14.722 -19.759 1.00 80.44 310 GLY A C 1
ATOM 2536 O O . GLY A 1 310 ? 7.375 -13.562 -19.477 1.00 80.44 310 GLY A O 1
ATOM 2537 N N . ASP A 1 311 ? 8.237 -15.086 -20.921 1.00 77.62 311 ASP A N 1
ATOM 2538 C CA . ASP A 1 311 ? 8.339 -14.218 -22.098 1.00 77.62 311 ASP A CA 1
ATOM 2539 C C . ASP A 1 311 ? 6.974 -14.152 -22.800 1.00 77.62 311 ASP A C 1
ATOM 2541 O O . ASP A 1 311 ? 6.263 -15.165 -22.861 1.00 77.62 311 ASP A O 1
ATOM 2545 N N . ALA A 1 312 ? 6.608 -12.980 -23.328 1.00 59.31 312 ALA A N 1
ATOM 2546 C CA . ALA A 1 312 ? 5.371 -12.784 -24.097 1.00 59.31 312 ALA A CA 1
ATOM 2547 C C . ALA A 1 312 ? 5.609 -12.722 -25.612 1.00 59.31 312 ALA A C 1
ATOM 2549 O O . ALA A 1 312 ? 6.598 -12.084 -26.040 1.00 59.31 312 ALA A O 1
#

InterPro domains:
  IPR000477 Reverse transcriptase domain [PF00078] (138-271)
  IPR000477 Reverse transcriptase domain [PS50878] (1-312)
  IPR043502 DNA/RNA polymerase superfamily [SSF56672] (136-271)